Protein AF-A0A2W4LB48-F1 (afdb_monomer_lite)

Sequence (249 aa):
MLEALKTEEDDATKAIIARELPKLPATAESTAAFKAAYESLPLDAQIPPGVPALDSLTEAAGQFFDPSMIDWLLERAEKTKGDASDKKALQQAVLITVTKLAKPDQLATVKRAAQKYGSDLEKGLVASAESLLKACGDRAACYVEALQKPENQDRKNQFVGIKAGYMAAIFGNEQTRDEIVSRLDSIENAAVRFVAAQAIDRLSPKGAKTAVERLNAIIEKNAKSPDRDKALGDAPLKQVMYRLQARSG

Foldseek 3Di:
DLVCLVPDDQLQVNLVVLLCLLLAADDPSSLVSSLVSLVPHALCDAHPPGHGSNLSSLQSNLLNLDLVCLVVLLVCLVPHDDDPVSSLVSLQSSLLSNLLNDAQVCLVVSCVSCVVRNDPVSNVLSVLSNVLNVVQPLPLVSLLVQLLPVQCLPPVNVSNLSSSLSSNLNSHAPVSLVSLLVCLVSRLRLNSSLSSLSSNLNRQNQADPVSLVSLVVLQVVQVPDPPVSSNVSSPSSVVSSVSSVVSPD

Structure (mmCIF, N/CA/C/O backbone):
data_AF-A0A2W4LB48-F1
#
_entry.id   AF-A0A2W4LB48-F1
#
loop_
_atom_site.group_PDB
_atom_site.id
_atom_site.type_symbol
_atom_site.label_atom_id
_atom_site.label_alt_id
_atom_site.label_comp_id
_atom_site.label_asym_id
_atom_site.label_entity_id
_atom_site.label_seq_id
_atom_site.pdbx_PDB_ins_code
_atom_site.Cartn_x
_atom_site.Cartn_y
_atom_site.Cartn_z
_atom_site.occupancy
_atom_site.B_iso_or_equiv
_atom_site.auth_seq_id
_atom_site.auth_comp_id
_atom_site.auth_asym_id
_atom_site.auth_atom_id
_atom_site.pdbx_PDB_model_num
ATOM 1 N N . MET A 1 1 ? -12.757 7.065 -16.074 1.00 87.94 1 MET A N 1
ATOM 2 C CA . MET A 1 1 ? -11.322 6.743 -15.899 1.00 87.94 1 MET A CA 1
ATOM 3 C C . MET A 1 1 ? -10.885 5.618 -16.817 1.00 87.94 1 MET A C 1
ATOM 5 O O . MET A 1 1 ? -10.003 5.872 -17.614 1.00 87.94 1 MET A O 1
ATOM 9 N N . LEU A 1 2 ? -11.502 4.428 -16.762 1.00 91.94 2 LEU A N 1
ATOM 10 C CA . LEU A 1 2 ? -11.120 3.309 -17.640 1.00 91.94 2 LEU A CA 1
ATOM 11 C C . LEU A 1 2 ? -11.183 3.669 -19.131 1.00 91.94 2 LEU A C 1
ATOM 13 O O . LEU A 1 2 ? -10.208 3.456 -19.834 1.00 91.94 2 LEU A O 1
ATOM 17 N N . GLU A 1 3 ? -12.271 4.301 -19.582 1.00 91.56 3 GLU A N 1
ATOM 18 C CA . GLU A 1 3 ? -12.379 4.766 -20.976 1.00 91.56 3 GLU A CA 1
ATOM 19 C C . GLU A 1 3 ? -11.315 5.804 -21.347 1.00 91.56 3 GLU A C 1
ATOM 21 O O . GLU A 1 3 ? -10.682 5.675 -22.385 1.00 91.56 3 GLU A O 1
ATOM 26 N N . ALA A 1 4 ? -11.051 6.778 -20.470 1.00 92.88 4 ALA A N 1
ATOM 27 C CA . ALA A 1 4 ? -10.011 7.781 -20.707 1.00 92.88 4 ALA A CA 1
ATOM 28 C C . ALA A 1 4 ? -8.620 7.140 -20.835 1.00 92.88 4 ALA A C 1
ATOM 30 O O . ALA A 1 4 ? -7.846 7.517 -21.703 1.00 92.88 4 ALA A O 1
ATOM 31 N N . LEU A 1 5 ? -8.322 6.128 -20.013 1.00 94.06 5 LEU A N 1
ATOM 32 C CA . LEU A 1 5 ? -7.039 5.428 -20.055 1.00 94.06 5 LEU A CA 1
ATOM 33 C C . LEU A 1 5 ? -6.841 4.621 -21.347 1.00 94.06 5 LEU A C 1
ATOM 35 O O . LEU A 1 5 ? -5.708 4.462 -21.784 1.00 94.06 5 LEU A O 1
ATOM 39 N N . LYS A 1 6 ? -7.921 4.117 -21.963 1.00 90.75 6 LYS A N 1
ATOM 40 C CA . LYS A 1 6 ? -7.853 3.343 -23.218 1.00 90.75 6 LYS A CA 1
ATOM 41 C C . LYS A 1 6 ? -7.409 4.189 -24.412 1.00 90.75 6 LYS A C 1
ATOM 43 O O . LYS A 1 6 ? -6.875 3.633 -25.365 1.00 90.75 6 LYS A O 1
ATOM 48 N N . THR A 1 7 ? -7.665 5.494 -24.376 1.00 93.06 7 THR A N 1
ATOM 49 C CA . THR A 1 7 ? -7.403 6.414 -25.492 1.00 93.06 7 THR A CA 1
ATOM 50 C C . THR A 1 7 ? -6.284 7.410 -25.206 1.00 93.06 7 THR A C 1
ATOM 52 O O . THR A 1 7 ? -5.977 8.214 -26.075 1.00 93.06 7 THR A O 1
ATOM 55 N N . GLU A 1 8 ? -5.722 7.414 -23.995 1.00 97.06 8 GLU A N 1
ATOM 56 C CA . GLU A 1 8 ? -4.663 8.352 -23.627 1.00 97.06 8 GLU A CA 1
ATOM 57 C C . GLU A 1 8 ? -3.322 7.914 -24.219 1.00 97.06 8 GLU A C 1
ATOM 59 O O . GLU A 1 8 ? -2.852 6.800 -23.972 1.00 97.06 8 GLU A O 1
ATOM 64 N N . GLU A 1 9 ? -2.693 8.807 -24.975 1.00 94.62 9 GLU A N 1
ATOM 65 C CA . GLU A 1 9 ? -1.419 8.553 -25.643 1.00 94.62 9 GLU A CA 1
ATOM 66 C C . GLU A 1 9 ? -0.250 9.177 -24.876 1.00 94.62 9 GLU A C 1
ATOM 68 O O . GLU A 1 9 ? 0.820 8.569 -24.837 1.00 94.62 9 GLU A O 1
ATOM 73 N N . ASP A 1 10 ? -0.466 10.316 -24.205 1.00 96.75 10 ASP A N 1
ATOM 74 C CA . ASP A 1 10 ? 0.560 11.014 -23.431 1.00 96.75 10 ASP A CA 1
ATOM 75 C C . ASP A 1 10 ? 0.937 10.222 -22.173 1.00 96.75 10 ASP A C 1
ATOM 77 O O . ASP A 1 10 ? 0.103 9.936 -21.312 1.00 96.75 10 ASP A O 1
ATOM 81 N N . ASP A 1 11 ? 2.215 9.874 -22.044 1.00 97.44 11 ASP A N 1
ATOM 82 C CA . ASP A 1 11 ? 2.694 8.986 -20.984 1.00 97.44 11 ASP A CA 1
ATOM 83 C C . ASP A 1 11 ? 2.518 9.573 -19.581 1.00 97.44 11 ASP A C 1
ATOM 85 O O . ASP A 1 11 ? 2.138 8.853 -18.653 1.00 97.44 11 ASP A O 1
ATOM 89 N N . ALA A 1 12 ? 2.729 10.881 -19.417 1.00 96.94 12 ALA A N 1
ATOM 90 C CA . ALA A 1 12 ? 2.531 11.549 -18.136 1.00 96.94 12 ALA A CA 1
ATOM 91 C C . ALA A 1 12 ? 1.057 11.489 -17.709 1.00 96.94 12 ALA A C 1
ATOM 93 O O . ALA A 1 12 ? 0.741 11.097 -16.581 1.00 96.94 12 ALA A O 1
ATOM 94 N N . THR A 1 13 ? 0.146 11.827 -18.618 1.00 97.12 13 THR A N 1
ATOM 95 C CA . THR A 1 13 ? -1.300 11.821 -18.375 1.00 97.12 13 THR A CA 1
ATOM 96 C C . THR A 1 13 ? -1.817 10.402 -18.156 1.00 97.12 13 THR A C 1
ATOM 98 O O . THR A 1 13 ? -2.560 10.152 -17.202 1.00 97.12 13 THR A O 1
ATOM 101 N N . LYS A 1 14 ? -1.345 9.436 -18.948 1.00 97.94 14 LYS A N 1
ATOM 102 C CA . LYS A 1 14 ? -1.642 8.005 -18.802 1.00 97.94 14 LYS A CA 1
ATOM 103 C C . LYS A 1 14 ? -1.220 7.485 -17.432 1.00 97.94 14 LYS A C 1
ATOM 105 O O . LYS A 1 14 ? -2.018 6.845 -16.745 1.00 97.94 14 LYS A O 1
ATOM 110 N N . ALA A 1 15 ? -0.002 7.809 -16.997 1.00 98.00 15 ALA A N 1
ATOM 111 C CA . ALA A 1 15 ? 0.500 7.444 -15.678 1.00 98.00 15 ALA A CA 1
ATOM 112 C C . ALA A 1 15 ? -0.321 8.092 -14.553 1.00 98.00 15 ALA A C 1
ATOM 114 O O . ALA A 1 15 ? -0.655 7.422 -13.575 1.00 98.00 15 ALA A O 1
ATOM 115 N N . ILE A 1 16 ? -0.711 9.363 -14.697 1.00 97.50 16 ILE A N 1
ATOM 116 C CA . ILE A 1 16 ? -1.591 10.036 -13.734 1.00 97.50 16 ILE A CA 1
ATOM 117 C C . ILE A 1 16 ? -2.931 9.305 -13.642 1.00 97.50 16 ILE A C 1
ATOM 119 O O . ILE A 1 16 ? -3.328 8.939 -12.542 1.00 97.50 16 ILE A O 1
ATOM 123 N N . ILE A 1 17 ? -3.608 9.033 -14.762 1.00 97.62 17 ILE A N 1
ATOM 124 C CA . ILE A 1 17 ? -4.910 8.347 -14.757 1.00 97.62 17 ILE A CA 1
ATOM 125 C C . ILE A 1 17 ? -4.781 6.943 -14.146 1.00 97.62 17 ILE A C 1
ATOM 127 O O . ILE A 1 17 ? -5.590 6.563 -13.296 1.00 97.62 17 ILE A O 1
ATOM 131 N N . ALA A 1 18 ? -3.757 6.180 -14.540 1.00 98.00 18 ALA A N 1
ATOM 132 C CA . ALA A 1 18 ? -3.520 4.831 -14.035 1.00 98.00 18 ALA A CA 1
ATOM 133 C C . ALA A 1 18 ? -3.264 4.815 -12.519 1.00 98.00 18 ALA A C 1
ATOM 135 O O . ALA A 1 18 ? -3.823 3.973 -11.815 1.00 98.00 18 ALA A O 1
ATOM 136 N N . ARG A 1 19 ? -2.498 5.781 -11.991 1.00 97.50 19 ARG A N 1
ATOM 137 C CA . ARG A 1 19 ? -2.207 5.914 -10.552 1.00 97.50 19 ARG A CA 1
ATOM 138 C C . ARG A 1 19 ? -3.469 6.059 -9.701 1.00 97.50 19 ARG A C 1
ATOM 140 O O . ARG A 1 19 ? -3.476 5.660 -8.540 1.00 97.50 19 ARG A O 1
ATOM 147 N N . GLU A 1 20 ? -4.537 6.620 -10.261 1.00 96.62 20 GLU A N 1
ATOM 148 C CA . GLU A 1 20 ? -5.798 6.850 -9.553 1.00 96.62 20 GLU A CA 1
ATOM 149 C C . GLU A 1 20 ? -6.748 5.638 -9.590 1.00 96.62 20 GLU A C 1
ATOM 151 O O . GLU A 1 20 ? -7.691 5.581 -8.798 1.00 96.62 20 GLU A O 1
ATOM 156 N N . LEU A 1 21 ? -6.506 4.638 -10.452 1.00 96.88 21 LEU A N 1
ATOM 157 C CA . LEU A 1 21 ? -7.365 3.450 -10.579 1.00 96.88 21 LEU A CA 1
ATOM 158 C C . LEU A 1 21 ? -7.606 2.670 -9.273 1.00 96.88 21 LEU A C 1
ATOM 160 O O . LEU A 1 21 ? -8.755 2.274 -9.067 1.00 96.88 21 LEU A O 1
ATOM 164 N N . PRO A 1 22 ? -6.626 2.477 -8.364 1.00 96.31 22 PRO A N 1
ATOM 165 C CA . PRO A 1 22 ? -6.863 1.786 -7.092 1.00 96.31 22 PRO A CA 1
ATOM 166 C C . PRO A 1 22 ? -7.897 2.464 -6.177 1.00 96.31 22 PRO A C 1
ATOM 168 O O . PRO A 1 22 ? -8.344 1.864 -5.205 1.00 96.31 22 PRO A O 1
ATOM 171 N N . LYS A 1 23 ? -8.293 3.716 -6.461 1.00 94.81 23 LYS A N 1
ATOM 172 C CA . LYS A 1 23 ? -9.358 4.427 -5.728 1.00 94.81 23 LYS A CA 1
ATOM 173 C C . LYS A 1 23 ? -10.764 3.972 -6.137 1.00 94.81 23 LYS A C 1
ATOM 175 O O . LYS A 1 23 ? -11.749 4.331 -5.482 1.00 94.81 23 LYS A O 1
ATOM 180 N N . LEU A 1 24 ? -10.882 3.212 -7.225 1.00 93.38 24 LEU A N 1
ATOM 181 C CA . LEU A 1 24 ? -12.103 2.502 -7.595 1.00 93.38 24 LEU A CA 1
ATOM 182 C C . LEU A 1 24 ? -12.151 1.140 -6.893 1.00 93.38 24 LEU A C 1
ATOM 184 O O . LEU A 1 24 ? -11.102 0.582 -6.570 1.00 93.38 24 LEU A O 1
ATOM 188 N N . PRO A 1 25 ? -13.346 0.561 -6.678 1.00 92.06 25 PRO A N 1
ATOM 189 C CA . PRO A 1 25 ? -13.446 -0.836 -6.279 1.00 92.06 25 PRO A CA 1
ATOM 190 C C . PRO A 1 25 ? -12.638 -1.726 -7.230 1.00 92.06 25 PRO A C 1
ATOM 192 O O . PRO A 1 25 ? -12.805 -1.653 -8.448 1.00 92.06 25 PRO A O 1
ATOM 195 N N . ALA A 1 26 ? -11.763 -2.559 -6.667 1.00 92.19 26 ALA A N 1
ATOM 196 C CA . ALA A 1 26 ? -10.931 -3.458 -7.449 1.00 92.19 26 ALA A CA 1
ATOM 197 C C . ALA A 1 26 ? -11.807 -4.472 -8.202 1.00 92.19 26 ALA A C 1
ATOM 199 O O . ALA A 1 26 ? -12.532 -5.266 -7.602 1.00 92.19 26 ALA A O 1
ATOM 200 N N . THR A 1 27 ? -11.722 -4.439 -9.525 1.00 94.12 27 THR A N 1
ATOM 201 C CA . THR A 1 27 ? -12.340 -5.387 -10.456 1.00 94.12 27 THR A CA 1
ATOM 202 C C . THR A 1 27 ? -11.270 -5.959 -11.380 1.00 94.12 27 THR A C 1
ATOM 204 O O . THR A 1 27 ? -10.213 -5.350 -11.565 1.00 94.12 27 THR A O 1
ATOM 207 N N . ALA A 1 28 ? -11.554 -7.102 -12.013 1.00 94.88 28 ALA A N 1
ATOM 208 C CA . ALA A 1 28 ? -10.656 -7.677 -13.015 1.00 94.88 28 ALA A CA 1
ATOM 209 C C . ALA A 1 28 ? -10.330 -6.671 -14.136 1.00 94.88 28 ALA A C 1
ATOM 211 O O . ALA A 1 28 ? -9.175 -6.558 -14.540 1.00 94.88 28 ALA A O 1
ATOM 212 N N . GLU A 1 29 ? -11.321 -5.887 -14.573 1.00 94.75 29 GLU A N 1
ATOM 213 C CA . GLU A 1 29 ? -11.142 -4.852 -15.593 1.00 94.75 29 GLU A CA 1
ATOM 214 C C . GLU A 1 29 ? -10.223 -3.723 -15.113 1.00 94.75 29 GLU A C 1
ATOM 216 O O . GLU A 1 29 ? -9.260 -3.390 -15.802 1.00 94.75 29 GLU A O 1
ATOM 221 N N . SER A 1 30 ? -10.449 -3.165 -13.916 1.00 95.44 30 SER A N 1
ATOM 222 C CA . SER A 1 30 ? -9.592 -2.088 -13.398 1.00 95.44 30 SER A CA 1
ATOM 223 C C . SER A 1 30 ? -8.152 -2.541 -13.178 1.00 95.44 30 SER A C 1
ATOM 225 O O . SER A 1 30 ? -7.220 -1.782 -13.434 1.00 95.44 30 SER A O 1
ATOM 227 N N . THR A 1 31 ? -7.959 -3.783 -12.732 1.00 96.62 31 THR A N 1
ATOM 228 C CA . THR A 1 31 ? -6.625 -4.349 -12.530 1.00 96.62 31 THR A CA 1
ATOM 229 C C . THR A 1 31 ? -5.929 -4.608 -13.863 1.00 96.62 31 THR A C 1
ATOM 231 O O . THR A 1 31 ? -4.750 -4.292 -13.998 1.00 96.62 31 THR A O 1
ATOM 234 N N . ALA A 1 32 ? -6.638 -5.133 -14.866 1.00 96.62 32 ALA A N 1
ATOM 235 C CA . ALA A 1 32 ? -6.081 -5.333 -16.201 1.00 96.62 32 ALA A CA 1
ATOM 236 C C . ALA A 1 32 ? -5.706 -4.000 -16.867 1.00 96.62 32 ALA A C 1
ATOM 238 O O . ALA A 1 32 ? -4.597 -3.870 -17.379 1.00 96.62 32 ALA A O 1
ATOM 239 N N . ALA A 1 33 ? -6.582 -2.993 -16.791 1.00 97.38 33 ALA A N 1
ATOM 240 C CA . ALA A 1 33 ? -6.316 -1.658 -17.325 1.00 97.38 33 ALA A CA 1
ATOM 241 C C . ALA A 1 33 ? -5.100 -1.003 -16.651 1.00 97.38 33 ALA A C 1
ATOM 243 O O . ALA A 1 33 ? -4.259 -0.413 -17.325 1.00 97.38 33 ALA A O 1
ATOM 244 N N . PHE A 1 34 ? -4.967 -1.165 -15.332 1.00 98.31 34 PHE A N 1
ATOM 245 C CA . PHE A 1 34 ? -3.801 -0.695 -14.591 1.00 98.31 34 PHE A CA 1
ATOM 246 C C . PHE A 1 34 ? -2.503 -1.356 -15.069 1.00 98.31 34 PHE A C 1
ATOM 248 O O . PHE A 1 34 ? -1.532 -0.661 -15.364 1.00 98.31 34 PHE A O 1
ATOM 255 N N . LYS A 1 35 ? -2.488 -2.694 -15.170 1.00 98.12 35 LYS A N 1
ATOM 256 C CA . LYS A 1 35 ? -1.309 -3.442 -15.632 1.00 98.12 35 LYS A CA 1
ATOM 257 C C . LYS A 1 35 ? -0.926 -3.052 -17.059 1.00 98.12 35 LYS A C 1
ATOM 259 O O . LYS A 1 35 ? 0.246 -2.801 -17.309 1.00 98.12 35 LYS A O 1
ATOM 264 N N . ALA A 1 36 ? -1.904 -2.925 -17.956 1.00 97.38 36 ALA A N 1
ATOM 265 C CA . ALA A 1 36 ? -1.667 -2.518 -19.339 1.00 97.38 36 ALA A CA 1
ATOM 266 C C . ALA A 1 36 ? -1.028 -1.121 -19.428 1.00 97.38 36 ALA A C 1
ATOM 268 O O . ALA A 1 36 ? -0.037 -0.943 -20.133 1.00 97.38 36 ALA A O 1
ATOM 269 N N . ALA A 1 37 ? -1.536 -0.147 -18.665 1.00 97.88 37 ALA A N 1
ATOM 270 C CA . ALA A 1 37 ? -0.942 1.186 -18.616 1.00 97.88 37 ALA A CA 1
ATOM 271 C C . ALA A 1 37 ? 0.486 1.155 -18.056 1.00 97.88 37 ALA A C 1
ATOM 273 O O . ALA A 1 37 ? 1.389 1.705 -18.680 1.00 97.88 37 ALA A O 1
ATOM 274 N N . TYR A 1 38 ? 0.713 0.452 -16.940 1.00 98.00 38 TYR A N 1
ATOM 275 C CA . TYR A 1 38 ? 2.048 0.268 -16.361 1.00 98.00 38 TYR A CA 1
ATOM 276 C C . TYR A 1 38 ? 3.038 -0.305 -17.383 1.00 98.00 38 TYR A C 1
ATOM 278 O O . TYR A 1 38 ? 4.163 0.167 -17.503 1.00 98.00 38 TYR A O 1
ATOM 286 N N . GLU A 1 39 ? 2.635 -1.338 -18.122 1.00 96.94 39 GLU A N 1
ATOM 287 C CA . GLU A 1 39 ? 3.497 -2.032 -19.082 1.00 96.94 39 GLU A CA 1
ATOM 288 C C . GLU A 1 39 ? 3.806 -1.214 -20.335 1.00 96.94 39 GLU A C 1
ATOM 290 O O . GLU A 1 39 ? 4.832 -1.465 -20.969 1.00 96.94 39 GLU A O 1
ATOM 295 N N . SER A 1 40 ? 2.939 -0.259 -20.675 1.00 96.38 40 SER A N 1
ATOM 296 C CA . SER A 1 40 ? 3.104 0.616 -21.837 1.00 96.38 40 SER A CA 1
ATOM 297 C C . SER A 1 40 ? 4.103 1.753 -21.623 1.00 96.38 40 SER A C 1
ATOM 299 O O . SER A 1 40 ? 4.604 2.299 -22.601 1.00 96.38 40 SER A O 1
ATOM 301 N N . LEU A 1 41 ? 4.388 2.112 -20.367 1.00 96.69 41 LEU A N 1
ATOM 302 C CA . LEU A 1 41 ? 5.227 3.262 -20.047 1.00 96.69 41 LEU A CA 1
ATOM 303 C C . LEU A 1 41 ? 6.718 2.901 -20.117 1.00 96.69 41 LEU A C 1
ATOM 305 O O . LEU A 1 41 ? 7.124 1.859 -19.582 1.00 96.69 41 LEU A O 1
ATOM 309 N N . PRO A 1 42 ? 7.556 3.757 -20.724 1.00 95.44 42 PRO A N 1
ATOM 310 C CA . PRO A 1 42 ? 8.999 3.590 -20.670 1.00 95.44 42 PRO A CA 1
ATOM 311 C C . PRO A 1 42 ? 9.539 3.915 -19.266 1.00 95.44 42 PRO A C 1
ATOM 313 O O . PRO A 1 42 ? 8.882 4.565 -18.452 1.00 95.44 42 PRO A O 1
ATOM 316 N N . LEU A 1 43 ? 10.748 3.433 -18.961 1.00 95.69 43 LEU A N 1
ATOM 317 C CA . LEU A 1 43 ? 11.358 3.592 -17.634 1.00 95.69 43 LEU A CA 1
ATOM 318 C C . LEU A 1 43 ? 11.637 5.061 -17.278 1.00 95.69 43 LEU A C 1
ATOM 320 O O . LEU A 1 43 ? 11.537 5.432 -16.113 1.00 95.69 43 LEU A O 1
ATOM 324 N N . ASP A 1 44 ? 11.958 5.877 -18.278 1.00 95.00 44 ASP A N 1
ATOM 325 C CA . ASP A 1 44 ? 12.253 7.303 -18.155 1.00 95.00 44 ASP A CA 1
ATOM 326 C C . ASP A 1 44 ? 11.000 8.195 -18.216 1.00 95.00 44 ASP A C 1
ATOM 328 O O . ASP A 1 44 ? 11.121 9.416 -18.114 1.00 95.00 44 ASP A O 1
ATOM 332 N N . ALA A 1 45 ? 9.793 7.620 -18.330 1.00 96.44 45 ALA A N 1
ATOM 333 C CA . ALA A 1 45 ? 8.553 8.384 -18.240 1.00 96.44 45 ALA A CA 1
ATOM 334 C C . ALA A 1 45 ? 8.421 9.061 -16.871 1.00 96.44 45 ALA A C 1
ATOM 336 O O . ALA A 1 45 ? 8.695 8.471 -15.820 1.00 96.44 45 ALA A O 1
ATOM 337 N N . GLN A 1 46 ? 7.926 10.298 -16.878 1.00 97.00 46 GLN A N 1
ATOM 338 C CA . GLN A 1 46 ? 7.786 11.112 -15.676 1.00 97.00 46 GLN A CA 1
ATOM 339 C C . GLN A 1 46 ? 6.376 11.672 -15.535 1.00 97.00 46 GLN A C 1
ATOM 341 O O . GLN A 1 46 ? 5.743 12.097 -16.497 1.00 97.00 46 GLN A O 1
ATOM 346 N N . ILE A 1 47 ? 5.911 11.730 -14.292 1.00 95.62 47 ILE A N 1
ATOM 347 C CA . ILE A 1 47 ? 4.751 12.512 -13.884 1.00 95.62 47 ILE A CA 1
ATOM 348 C C . ILE A 1 47 ? 5.262 13.891 -13.433 1.00 95.62 47 ILE A C 1
ATOM 350 O O . ILE A 1 47 ? 6.133 13.952 -12.556 1.00 95.62 47 ILE A O 1
ATOM 354 N N . PRO A 1 48 ? 4.738 15.012 -13.965 1.00 93.62 48 PRO A N 1
ATOM 355 C CA . PRO A 1 48 ? 5.111 16.348 -13.509 1.00 93.62 48 PRO A CA 1
ATOM 356 C C . PRO A 1 48 ? 4.997 16.500 -11.978 1.00 93.62 48 PRO A C 1
ATOM 358 O O . PRO A 1 48 ? 4.014 16.037 -11.394 1.00 93.62 48 PRO A O 1
ATOM 361 N N . PRO A 1 49 ? 5.970 17.149 -11.306 1.00 92.75 49 PRO A N 1
ATOM 362 C CA . PRO A 1 49 ? 7.084 17.925 -11.867 1.00 92.75 49 PRO A CA 1
ATOM 363 C C . PRO A 1 49 ? 8.390 17.135 -12.128 1.00 92.75 49 PRO A C 1
ATOM 365 O O . PRO A 1 49 ? 9.443 17.756 -12.220 1.00 92.75 49 PRO A O 1
ATOM 368 N N . GLY A 1 50 ? 8.358 15.800 -12.229 1.00 92.81 50 GLY A N 1
ATOM 369 C CA . GLY A 1 50 ? 9.551 14.982 -12.523 1.00 92.81 50 GLY A CA 1
ATOM 370 C C . GLY A 1 50 ? 9.640 13.667 -11.744 1.00 92.81 50 GLY A C 1
ATOM 371 O O . GLY A 1 50 ? 10.722 13.112 -11.581 1.00 92.81 50 GLY A O 1
ATOM 372 N N . VAL A 1 51 ? 8.523 13.180 -11.201 1.00 94.38 51 VAL A N 1
ATOM 373 C CA . VAL A 1 51 ? 8.482 11.916 -10.456 1.00 94.38 51 VAL A CA 1
ATOM 374 C C . VAL A 1 51 ? 8.510 10.754 -11.453 1.00 94.38 51 VAL A C 1
ATOM 376 O O . VAL A 1 51 ? 7.682 10.762 -12.365 1.00 94.38 51 VAL A O 1
ATOM 379 N N . PRO A 1 52 ? 9.372 9.732 -11.291 1.00 96.56 52 PRO A N 1
ATOM 380 C CA . PRO A 1 52 ? 9.354 8.561 -12.163 1.00 96.56 52 PRO A CA 1
ATOM 381 C C . PRO A 1 52 ? 7.970 7.899 -12.181 1.00 96.56 52 PRO A C 1
ATOM 383 O O . PRO A 1 52 ? 7.383 7.580 -11.136 1.00 96.56 52 PRO A O 1
ATOM 386 N N . ALA A 1 53 ? 7.420 7.717 -13.380 1.00 97.62 53 ALA A N 1
ATOM 387 C CA . ALA A 1 53 ? 6.057 7.233 -13.561 1.00 97.62 53 ALA A CA 1
ATOM 388 C C . ALA A 1 53 ? 5.904 5.796 -13.047 1.00 97.62 53 ALA A C 1
ATOM 390 O O . ALA A 1 53 ? 4.967 5.505 -12.301 1.00 97.62 53 ALA A O 1
ATOM 391 N N . LEU A 1 54 ? 6.852 4.910 -13.374 1.00 97.81 54 LEU A N 1
ATOM 392 C CA . LEU A 1 54 ? 6.809 3.513 -12.934 1.00 97.81 54 LEU A CA 1
ATOM 393 C C . LEU A 1 54 ? 6.963 3.360 -11.417 1.00 97.81 54 LEU A C 1
ATOM 395 O O . LEU A 1 54 ? 6.332 2.470 -10.850 1.00 97.81 54 LEU A O 1
ATOM 399 N N . ASP A 1 55 ? 7.705 4.234 -10.737 1.00 96.56 55 ASP A N 1
ATOM 400 C CA . ASP A 1 55 ? 7.790 4.219 -9.270 1.00 96.56 55 ASP A CA 1
ATOM 401 C C . ASP A 1 55 ? 6.446 4.608 -8.645 1.00 96.56 55 ASP A C 1
ATOM 403 O O . ASP A 1 55 ? 5.931 3.906 -7.769 1.00 96.56 55 ASP A O 1
ATOM 407 N N . SER A 1 56 ? 5.824 5.672 -9.166 1.00 97.56 56 SER A N 1
ATOM 408 C CA . SER A 1 56 ? 4.499 6.126 -8.725 1.00 97.56 56 SER A CA 1
ATOM 409 C C . SER A 1 56 ? 3.429 5.055 -8.934 1.00 97.56 56 SER A C 1
ATOM 411 O O . SER A 1 56 ? 2.593 4.814 -8.060 1.00 97.56 56 SER A O 1
ATOM 413 N N . LEU A 1 57 ? 3.448 4.387 -10.089 1.00 98.50 57 LEU A N 1
ATOM 414 C CA . LEU A 1 57 ? 2.528 3.289 -10.354 1.00 98.50 57 LEU A CA 1
ATOM 415 C C . LEU A 1 57 ? 2.866 2.054 -9.519 1.00 98.50 57 LEU A C 1
ATOM 417 O O . LEU A 1 57 ? 1.965 1.362 -9.063 1.00 98.50 57 LEU A O 1
ATOM 421 N N . THR A 1 58 ? 4.136 1.782 -9.240 1.00 98.56 58 THR A N 1
ATOM 422 C CA . THR A 1 58 ? 4.514 0.674 -8.357 1.00 98.56 58 THR A CA 1
ATOM 423 C C . THR A 1 58 ? 3.920 0.871 -6.965 1.00 98.56 58 THR A C 1
ATOM 425 O O . THR A 1 58 ? 3.331 -0.057 -6.416 1.00 98.56 58 THR A O 1
ATOM 428 N N . GLU A 1 59 ? 3.962 2.087 -6.419 1.00 97.62 59 GLU A N 1
ATOM 429 C CA . GLU A 1 59 ? 3.267 2.392 -5.169 1.00 97.62 59 GLU A CA 1
ATOM 430 C C . GLU A 1 59 ? 1.744 2.212 -5.291 1.00 97.62 59 GLU A C 1
ATOM 432 O O . GLU A 1 59 ? 1.125 1.587 -4.423 1.00 97.62 59 GLU A O 1
ATOM 437 N N . ALA A 1 60 ? 1.145 2.716 -6.375 1.00 98.19 60 ALA A N 1
ATOM 438 C CA . ALA A 1 60 ? -0.290 2.607 -6.629 1.00 98.19 60 ALA A CA 1
ATOM 439 C C . ALA A 1 60 ? -0.764 1.149 -6.754 1.00 98.19 60 ALA A C 1
ATOM 441 O O . ALA A 1 60 ? -1.837 0.814 -6.258 1.00 98.19 60 ALA A O 1
ATOM 442 N N . ALA A 1 61 ? 0.048 0.252 -7.323 1.00 98.56 61 ALA A N 1
ATOM 443 C CA . ALA A 1 61 ? -0.256 -1.176 -7.400 1.00 98.56 61 ALA A CA 1
ATOM 444 C C . ALA A 1 61 ? -0.521 -1.773 -6.004 1.00 98.56 61 ALA A C 1
ATOM 446 O O . ALA A 1 61 ? -1.459 -2.545 -5.810 1.00 98.56 61 ALA A O 1
ATOM 447 N N . GLY A 1 62 ? 0.239 -1.338 -4.992 1.00 98.25 62 GLY A N 1
ATOM 448 C CA . GLY A 1 62 ? 0.022 -1.734 -3.600 1.00 98.25 62 GLY A CA 1
ATOM 449 C C . GLY A 1 62 ? -1.372 -1.385 -3.064 1.00 98.25 62 GLY A C 1
ATOM 450 O O . GLY A 1 62 ? -1.910 -2.112 -2.231 1.00 98.25 62 GLY A O 1
ATOM 451 N N . GLN A 1 63 ? -1.991 -0.319 -3.572 1.00 97.88 63 GLN A N 1
ATOM 452 C CA . GLN A 1 63 ? -3.278 0.190 -3.091 1.00 97.88 63 GLN A CA 1
ATOM 453 C C . GLN A 1 63 ? -4.480 -0.636 -3.570 1.00 97.88 63 GLN A C 1
ATOM 455 O O . GLN A 1 63 ? -5.582 -0.454 -3.060 1.00 97.88 63 GLN A O 1
ATOM 460 N N . PHE A 1 64 ? -4.289 -1.588 -4.490 1.00 97.88 64 PHE A N 1
ATOM 461 C CA . PHE A 1 64 ? -5.314 -2.598 -4.772 1.00 97.88 64 PHE A CA 1
ATOM 462 C C . PHE A 1 64 ? -5.470 -3.610 -3.628 1.00 97.88 64 PHE A C 1
ATOM 464 O O . PHE A 1 64 ? -6.498 -4.293 -3.551 1.00 97.88 64 PHE A O 1
ATOM 471 N N . PHE A 1 65 ? -4.471 -3.706 -2.737 1.00 98.31 65 PHE A N 1
ATOM 472 C CA . PHE A 1 65 ? -4.407 -4.710 -1.673 1.00 98.31 65 PHE A CA 1
ATOM 473 C C . PHE A 1 65 ? -4.629 -6.127 -2.222 1.00 98.31 65 PHE A C 1
ATOM 475 O O . PHE A 1 65 ? -5.367 -6.924 -1.647 1.00 98.31 65 PHE A O 1
ATOM 482 N N . ASP A 1 66 ? -4.029 -6.421 -3.377 1.00 97.81 66 ASP A N 1
ATOM 483 C CA . ASP A 1 66 ? -4.152 -7.707 -4.057 1.00 97.81 66 ASP A CA 1
ATOM 484 C C . ASP A 1 66 ? -2.790 -8.422 -4.086 1.00 97.81 66 ASP A C 1
ATOM 486 O O . ASP A 1 66 ? -1.898 -8.036 -4.852 1.00 97.81 66 ASP A O 1
ATOM 490 N N . PRO A 1 67 ? -2.603 -9.483 -3.278 1.00 98.44 67 PRO A N 1
ATOM 491 C CA . PRO A 1 67 ? -1.368 -10.258 -3.275 1.00 98.44 67 PRO A CA 1
ATOM 492 C C . PRO A 1 67 ? -1.051 -10.952 -4.609 1.00 98.44 67 PRO A C 1
ATOM 494 O O . PRO A 1 67 ? 0.089 -11.380 -4.796 1.00 98.44 67 PRO A O 1
ATOM 497 N N . SER A 1 68 ? -2.007 -11.058 -5.542 1.00 97.44 68 SER A N 1
ATOM 498 C CA . SER A 1 68 ? -1.767 -11.584 -6.895 1.00 97.44 68 SER A CA 1
ATOM 499 C C . SER A 1 68 ? -0.874 -10.667 -7.744 1.00 97.44 68 SER A C 1
ATOM 501 O O . SER A 1 68 ? -0.310 -11.092 -8.752 1.00 97.44 68 SER A O 1
ATOM 503 N N . MET A 1 69 ? -0.690 -9.407 -7.329 1.00 98.19 69 MET A N 1
ATOM 504 C CA . MET A 1 69 ? 0.200 -8.468 -8.013 1.00 98.19 69 MET A CA 1
ATOM 505 C C . MET A 1 69 ? 1.682 -8.764 -7.797 1.00 98.19 69 MET A C 1
ATOM 507 O O . MET A 1 69 ? 2.502 -8.233 -8.538 1.00 98.19 69 MET A O 1
ATOM 511 N N . ILE A 1 70 ? 2.039 -9.585 -6.805 1.00 98.62 70 ILE A N 1
ATOM 512 C CA . ILE A 1 70 ? 3.436 -9.798 -6.410 1.00 98.62 70 ILE A CA 1
ATOM 513 C C . ILE A 1 70 ? 4.254 -10.400 -7.548 1.00 98.62 70 ILE A C 1
ATOM 515 O O . ILE A 1 70 ? 5.256 -9.808 -7.938 1.00 98.62 70 ILE A O 1
ATOM 519 N N . ASP A 1 71 ? 3.820 -11.529 -8.106 1.00 98.19 71 ASP A N 1
ATOM 520 C CA . ASP A 1 71 ? 4.587 -12.213 -9.152 1.00 98.19 71 ASP A CA 1
ATOM 521 C C . ASP A 1 71 ? 4.706 -11.344 -10.407 1.00 98.19 71 ASP A C 1
ATOM 523 O O . ASP A 1 71 ? 5.789 -11.217 -10.973 1.00 98.19 71 ASP A O 1
ATOM 527 N N . TRP A 1 72 ? 3.620 -10.655 -10.771 1.00 98.56 72 TRP A N 1
ATOM 528 C CA . TRP A 1 72 ? 3.615 -9.705 -11.880 1.00 98.56 72 TRP A CA 1
ATOM 529 C C . TRP A 1 72 ? 4.599 -8.546 -11.652 1.00 98.56 72 TRP A C 1
ATOM 531 O O . TRP A 1 72 ? 5.434 -8.283 -12.511 1.00 98.56 72 TRP A O 1
ATOM 541 N N . LEU A 1 73 ? 4.568 -7.883 -10.490 1.00 98.69 73 LEU A N 1
ATOM 542 C CA . LEU A 1 73 ? 5.486 -6.780 -10.173 1.00 98.69 73 LEU A CA 1
ATOM 543 C C . LEU A 1 73 ? 6.952 -7.234 -10.172 1.00 98.69 73 LEU A C 1
ATOM 545 O O . LEU A 1 73 ? 7.818 -6.529 -10.689 1.00 98.69 73 LEU A O 1
ATOM 549 N N . LEU A 1 74 ? 7.238 -8.412 -9.612 1.00 98.56 74 LEU A N 1
ATOM 550 C CA . LEU A 1 74 ? 8.583 -8.989 -9.604 1.00 98.56 74 LEU A CA 1
ATOM 551 C C . LEU A 1 74 ? 9.067 -9.310 -11.024 1.00 98.56 74 LEU A C 1
ATOM 553 O O . LEU A 1 74 ? 10.207 -8.998 -11.368 1.00 98.56 74 LEU A O 1
ATOM 557 N N . GLU A 1 75 ? 8.197 -9.869 -11.867 1.00 98.00 75 GLU A N 1
ATOM 558 C CA . GLU A 1 75 ? 8.489 -10.109 -13.279 1.00 98.00 75 GLU A CA 1
ATOM 559 C C . GLU A 1 75 ? 8.786 -8.799 -14.019 1.00 98.00 75 GLU A C 1
ATOM 561 O O . GLU A 1 75 ? 9.763 -8.725 -14.771 1.00 98.00 75 GLU A O 1
ATOM 566 N N . ARG A 1 76 ? 7.991 -7.746 -13.776 1.00 96.88 76 ARG A N 1
ATOM 567 C CA . ARG A 1 76 ? 8.246 -6.410 -14.331 1.00 96.88 76 ARG A CA 1
ATOM 568 C C . ARG A 1 76 ? 9.623 -5.904 -13.914 1.00 96.88 76 ARG A C 1
ATOM 570 O O . ARG A 1 76 ? 10.429 -5.592 -14.782 1.00 96.88 76 ARG A O 1
ATOM 577 N N . ALA A 1 77 ? 9.938 -5.915 -12.621 1.00 96.31 77 ALA A N 1
ATOM 578 C CA . ALA A 1 77 ? 11.230 -5.463 -12.095 1.00 96.31 77 ALA A CA 1
ATOM 579 C C . ALA A 1 77 ? 12.439 -6.217 -12.686 1.00 96.31 77 ALA A C 1
ATOM 581 O O . ALA A 1 77 ? 13.523 -5.651 -12.864 1.00 96.31 77 ALA A O 1
ATOM 582 N N . GLU A 1 78 ? 12.278 -7.504 -12.994 1.00 95.62 78 GLU A N 1
ATOM 583 C CA . GLU A 1 78 ? 13.320 -8.311 -13.625 1.00 95.62 78 GLU A CA 1
ATOM 584 C C . GLU A 1 78 ? 13.503 -7.959 -15.107 1.00 95.62 78 GLU A C 1
ATOM 586 O O . GLU A 1 78 ? 14.635 -7.730 -15.561 1.00 95.62 78 GLU A O 1
ATOM 591 N N . LYS A 1 79 ? 12.389 -7.879 -15.844 1.00 94.50 79 LYS A N 1
ATOM 592 C CA . LYS A 1 79 ? 12.365 -7.687 -17.300 1.00 94.50 79 LYS A CA 1
ATOM 593 C C . LYS A 1 79 ? 12.552 -6.239 -17.743 1.00 94.50 79 LYS A C 1
ATOM 595 O O . LYS A 1 79 ? 12.890 -6.032 -18.910 1.00 94.50 79 LYS A O 1
ATOM 600 N N . THR A 1 80 ? 12.369 -5.257 -16.859 1.00 93.19 80 THR A N 1
ATOM 601 C CA . THR A 1 80 ? 12.588 -3.845 -17.191 1.00 93.19 80 THR A CA 1
ATOM 602 C C . THR A 1 80 ? 14.003 -3.637 -17.733 1.00 93.19 80 THR A C 1
ATOM 604 O O . THR A 1 80 ? 14.999 -4.101 -17.160 1.00 93.19 80 THR A O 1
ATOM 607 N N . LYS A 1 81 ? 14.073 -2.950 -18.873 1.00 90.69 81 LYS A N 1
ATOM 608 C CA . LYS A 1 81 ? 15.300 -2.507 -19.537 1.00 90.69 81 LYS A CA 1
ATOM 609 C C . LYS A 1 81 ? 15.426 -0.995 -19.366 1.00 90.69 81 LYS A C 1
ATOM 611 O O . LYS A 1 81 ? 14.415 -0.319 -19.215 1.00 90.69 81 LYS A O 1
ATOM 616 N N . GLY A 1 82 ? 16.648 -0.491 -19.428 1.00 91.12 82 GLY A N 1
ATOM 617 C CA . GLY A 1 82 ? 16.949 0.928 -19.284 1.00 91.12 82 GLY A CA 1
ATOM 618 C C . GLY A 1 82 ? 18.261 1.119 -18.542 1.00 91.12 82 GLY A C 1
ATOM 619 O O . GLY A 1 82 ? 19.029 0.160 -18.397 1.00 91.12 82 GLY A O 1
ATOM 620 N N . ASP A 1 83 ? 18.504 2.343 -18.086 1.00 93.56 83 ASP A N 1
ATOM 621 C CA . ASP A 1 83 ? 19.682 2.661 -17.2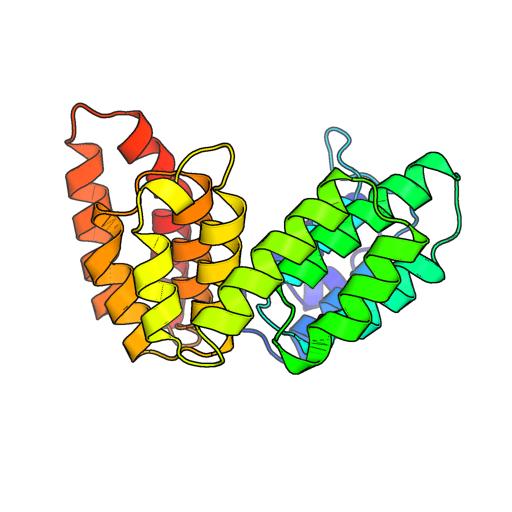91 1.00 93.56 83 ASP A CA 1
ATOM 622 C C . ASP A 1 83 ? 19.761 1.793 -16.022 1.00 93.56 83 ASP A C 1
ATOM 624 O O . ASP A 1 83 ? 18.750 1.408 -15.425 1.00 93.56 83 ASP A O 1
ATOM 628 N N . ALA A 1 84 ? 20.983 1.441 -15.617 1.00 92.88 84 ALA A N 1
ATOM 629 C CA . ALA A 1 84 ? 21.207 0.543 -14.490 1.00 92.88 84 ALA A CA 1
ATOM 630 C C . ALA A 1 84 ? 20.758 1.154 -13.152 1.00 92.88 84 ALA A C 1
ATOM 632 O O . ALA A 1 84 ? 20.285 0.421 -12.279 1.00 92.88 84 ALA A O 1
ATOM 633 N N . SER A 1 85 ? 20.908 2.470 -12.984 1.00 92.56 85 SER A N 1
ATOM 634 C CA . SER A 1 85 ? 20.502 3.176 -11.771 1.00 92.56 85 SER A CA 1
ATOM 635 C C . SER A 1 85 ? 18.980 3.298 -11.682 1.00 92.56 85 SER A C 1
ATOM 637 O O . SER A 1 85 ? 18.416 2.913 -10.656 1.00 92.56 85 SER A O 1
ATOM 639 N N . ASP A 1 86 ? 18.313 3.662 -12.780 1.00 94.12 86 ASP A N 1
ATOM 640 C CA . ASP A 1 86 ? 16.847 3.732 -12.856 1.00 94.12 86 ASP A CA 1
ATOM 641 C C . ASP A 1 86 ? 16.210 2.353 -12.657 1.00 94.12 86 ASP A C 1
ATOM 643 O O . ASP A 1 86 ? 15.262 2.181 -11.888 1.00 94.12 86 ASP A O 1
ATOM 647 N N . LYS A 1 87 ? 16.784 1.318 -13.285 1.00 95.75 87 LYS A N 1
ATOM 648 C CA . LYS A 1 87 ? 16.332 -0.065 -13.098 1.00 95.75 87 LYS A CA 1
ATOM 649 C C . LYS A 1 87 ? 16.431 -0.487 -11.634 1.00 95.75 87 LYS A C 1
ATOM 651 O O . LYS A 1 87 ? 15.526 -1.150 -11.125 1.00 95.75 87 LYS A O 1
ATOM 656 N N . LYS A 1 88 ? 17.530 -0.135 -10.964 1.00 95.62 88 LYS A N 1
ATOM 657 C CA . LYS A 1 88 ? 17.736 -0.461 -9.552 1.00 95.62 88 LYS A CA 1
ATOM 658 C C . LYS A 1 88 ? 16.743 0.281 -8.656 1.00 95.62 88 LYS A C 1
ATOM 660 O O . LYS A 1 88 ? 16.196 -0.342 -7.748 1.00 95.62 88 LYS A O 1
ATOM 665 N N . ALA A 1 89 ? 16.468 1.556 -8.930 1.00 95.12 89 ALA A N 1
ATOM 666 C CA . ALA A 1 89 ? 15.465 2.330 -8.200 1.00 95.12 89 ALA A CA 1
ATOM 667 C C . ALA A 1 89 ? 14.074 1.679 -8.300 1.00 95.12 89 ALA A C 1
ATOM 669 O O . ALA A 1 89 ? 13.465 1.366 -7.272 1.00 95.12 89 ALA A O 1
ATOM 670 N N . LEU A 1 90 ? 13.641 1.328 -9.517 1.00 97.25 90 LEU A N 1
ATOM 671 C CA . LEU A 1 90 ? 12.369 0.636 -9.735 1.00 97.25 90 LEU A CA 1
ATOM 672 C C . LEU A 1 90 ? 12.311 -0.710 -9.000 1.00 97.25 90 LEU A C 1
ATOM 674 O O . LEU A 1 90 ? 11.314 -1.056 -8.367 1.00 97.25 90 LEU A O 1
ATOM 678 N N . GLN A 1 91 ? 13.393 -1.485 -9.060 1.00 98.12 91 GLN A N 1
ATOM 679 C CA . GLN A 1 91 ? 13.517 -2.755 -8.352 1.00 98.12 91 GLN A CA 1
ATOM 680 C C . GLN A 1 91 ? 13.318 -2.593 -6.836 1.00 98.12 91 GLN A C 1
ATOM 682 O O . GLN A 1 91 ? 12.590 -3.377 -6.220 1.00 98.12 91 GLN A O 1
ATOM 687 N N . GLN A 1 92 ? 13.902 -1.561 -6.228 1.00 97.50 92 GLN A N 1
ATOM 688 C CA . GLN A 1 92 ? 13.716 -1.268 -4.805 1.00 97.50 92 GLN A CA 1
ATOM 689 C C . GLN A 1 92 ? 12.279 -0.827 -4.492 1.00 97.50 92 GLN A C 1
ATOM 691 O O . GLN A 1 92 ? 11.680 -1.340 -3.541 1.00 97.50 92 GLN A O 1
ATOM 696 N N . ALA A 1 93 ? 11.677 0.029 -5.326 1.00 97.94 93 ALA A N 1
ATOM 697 C CA . ALA A 1 93 ? 10.272 0.420 -5.195 1.00 97.94 93 ALA A CA 1
ATOM 698 C C . ALA A 1 93 ? 9.329 -0.799 -5.266 1.00 97.94 93 ALA A C 1
ATOM 700 O O . ALA A 1 93 ? 8.391 -0.931 -4.464 1.00 97.94 93 ALA A O 1
ATOM 701 N N . VAL A 1 94 ? 9.618 -1.740 -6.171 1.00 98.62 94 VAL A N 1
ATOM 702 C CA . VAL A 1 94 ? 8.890 -3.007 -6.288 1.00 98.62 94 VAL A CA 1
ATOM 703 C C . VAL A 1 94 ? 9.059 -3.846 -5.027 1.00 98.62 94 VAL A C 1
ATOM 705 O O . VAL A 1 94 ? 8.048 -4.310 -4.504 1.00 98.62 94 VAL A O 1
ATOM 708 N N . LEU A 1 95 ? 10.272 -4.000 -4.477 1.00 98.56 95 LEU A N 1
ATOM 709 C CA . LEU A 1 95 ? 10.485 -4.756 -3.230 1.00 98.56 95 LEU A CA 1
ATOM 710 C C . LEU A 1 95 ? 9.674 -4.207 -2.071 1.00 98.56 95 LEU A C 1
ATOM 712 O O . LEU A 1 95 ? 9.015 -4.975 -1.369 1.00 98.56 95 LEU A O 1
ATOM 716 N N . ILE A 1 96 ? 9.696 -2.890 -1.877 1.00 98.50 96 ILE A N 1
ATOM 717 C CA . ILE A 1 96 ? 8.925 -2.242 -0.817 1.00 98.50 96 ILE A CA 1
ATOM 718 C C . ILE A 1 96 ? 7.435 -2.553 -1.009 1.00 98.50 96 ILE A C 1
ATOM 720 O O . ILE A 1 96 ? 6.746 -2.932 -0.060 1.00 98.50 96 ILE A O 1
ATOM 724 N N . THR A 1 97 ? 6.936 -2.463 -2.242 1.00 98.81 97 THR A N 1
ATOM 725 C CA . THR A 1 97 ? 5.527 -2.722 -2.567 1.00 98.81 97 THR A CA 1
ATOM 726 C C . THR A 1 97 ? 5.123 -4.174 -2.352 1.00 98.81 97 THR A C 1
ATOM 728 O O . THR A 1 97 ? 4.161 -4.436 -1.625 1.00 98.81 97 THR A O 1
ATOM 731 N N . VAL A 1 98 ? 5.867 -5.134 -2.899 1.00 98.81 98 VAL A N 1
ATOM 732 C CA . VAL A 1 98 ? 5.533 -6.552 -2.721 1.00 98.81 98 VAL A CA 1
ATOM 733 C C . VAL A 1 98 ? 5.705 -6.996 -1.272 1.00 98.81 98 VAL A C 1
ATOM 735 O O . VAL A 1 98 ? 4.942 -7.835 -0.808 1.00 98.81 98 VAL A O 1
ATOM 738 N N . THR A 1 99 ? 6.618 -6.387 -0.506 1.00 98.88 99 THR A N 1
ATOM 739 C CA . THR A 1 99 ? 6.752 -6.656 0.935 1.00 98.88 99 THR A CA 1
ATOM 740 C C . THR A 1 99 ? 5.499 -6.221 1.695 1.00 98.88 99 THR A C 1
ATOM 742 O O . THR A 1 99 ? 5.005 -6.970 2.543 1.00 98.88 99 THR A O 1
ATOM 745 N N . LYS A 1 100 ? 4.914 -5.060 1.358 1.00 98.81 100 LYS A N 1
ATOM 746 C CA . LYS A 1 100 ? 3.626 -4.613 1.921 1.00 98.81 100 LYS A CA 1
ATOM 747 C C . LYS A 1 100 ? 2.488 -5.585 1.578 1.00 98.81 100 LYS A C 1
ATOM 749 O O . LYS A 1 100 ? 1.693 -5.908 2.458 1.00 98.81 100 LYS A O 1
ATOM 754 N N . LEU A 1 101 ? 2.462 -6.140 0.365 1.00 98.81 101 LEU A N 1
ATOM 755 C CA . LEU A 1 101 ? 1.422 -7.076 -0.100 1.00 98.81 101 LEU A CA 1
ATOM 756 C C . LEU A 1 101 ? 1.598 -8.531 0.374 1.00 98.81 101 LEU A C 1
ATOM 758 O O . LEU A 1 101 ? 0.613 -9.252 0.485 1.00 98.81 101 LEU A O 1
ATOM 762 N N . ALA A 1 102 ? 2.825 -8.970 0.662 1.00 98.81 102 ALA A N 1
ATOM 763 C CA . ALA A 1 102 ? 3.142 -10.385 0.874 1.00 98.81 102 ALA A CA 1
ATOM 764 C C . ALA A 1 102 ? 2.369 -11.036 2.023 1.00 98.81 102 ALA A C 1
ATOM 766 O O . ALA A 1 102 ? 2.434 -10.587 3.166 1.00 98.81 102 ALA A O 1
ATOM 767 N N . LYS A 1 103 ? 1.710 -12.153 1.746 1.00 98.69 103 LYS A N 1
ATOM 768 C CA . LYS A 1 103 ? 1.194 -13.059 2.775 1.00 98.69 103 LYS A CA 1
ATOM 769 C C . LYS A 1 103 ? 2.300 -14.002 3.289 1.00 98.69 103 LYS A C 1
ATOM 771 O O . LYS A 1 103 ? 3.374 -14.062 2.677 1.00 98.69 103 LYS A O 1
ATOM 776 N N . PRO A 1 104 ? 2.068 -14.768 4.376 1.00 98.25 104 PRO A N 1
ATOM 777 C CA . PRO A 1 104 ? 3.064 -15.702 4.907 1.00 98.25 104 PRO A CA 1
ATOM 778 C C . PRO A 1 104 ? 3.606 -16.701 3.868 1.00 98.25 104 PRO A C 1
ATOM 780 O O . PRO A 1 104 ? 4.812 -16.928 3.805 1.00 98.25 104 PRO A O 1
ATOM 783 N N . ASP A 1 105 ? 2.739 -17.239 3.008 1.00 98.00 105 ASP A N 1
ATOM 784 C CA . ASP A 1 105 ? 3.067 -18.189 1.934 1.00 98.00 105 ASP A CA 1
ATOM 785 C C . ASP A 1 105 ? 3.904 -17.575 0.796 1.00 98.00 105 ASP A C 1
ATOM 787 O O . ASP A 1 105 ? 4.583 -18.293 0.064 1.00 98.00 105 ASP A O 1
ATOM 791 N N . GLN A 1 106 ? 3.924 -16.246 0.671 1.00 98.50 106 GLN A N 1
ATOM 792 C CA . GLN A 1 106 ? 4.634 -15.523 -0.391 1.00 98.50 106 GLN A CA 1
ATOM 793 C C . GLN A 1 106 ? 5.983 -14.939 0.065 1.00 98.50 106 GLN A C 1
ATOM 795 O O . GLN A 1 106 ? 6.770 -14.461 -0.758 1.00 98.50 106 GLN A O 1
ATOM 800 N N . LEU A 1 107 ? 6.300 -15.006 1.364 1.00 97.50 107 LEU A N 1
ATOM 801 C CA . LEU A 1 107 ? 7.533 -14.439 1.923 1.00 97.50 107 LEU A CA 1
ATOM 802 C C . LEU A 1 107 ? 8.802 -15.033 1.314 1.00 97.50 107 LEU A C 1
ATOM 804 O O . LEU A 1 107 ? 9.778 -14.312 1.120 1.00 97.50 107 LEU A O 1
ATOM 808 N N . ALA A 1 108 ? 8.810 -16.327 0.989 1.00 98.19 108 ALA A N 1
ATOM 809 C CA . ALA A 1 108 ? 9.976 -16.961 0.380 1.00 98.19 108 ALA A CA 1
ATOM 810 C C . ALA A 1 108 ? 10.330 -16.319 -0.973 1.00 98.19 108 ALA A C 1
ATOM 812 O O . ALA A 1 108 ? 11.503 -16.077 -1.258 1.00 98.19 108 ALA A O 1
ATOM 813 N N . THR A 1 109 ? 9.321 -15.999 -1.786 1.00 98.31 109 THR A N 1
ATOM 814 C CA . THR A 1 109 ? 9.498 -15.323 -3.077 1.00 98.31 109 THR A CA 1
ATOM 815 C C . THR A 1 109 ? 10.029 -13.904 -2.890 1.00 98.31 109 THR A C 1
ATOM 817 O O . THR A 1 109 ? 11.037 -13.545 -3.500 1.00 98.31 109 THR A O 1
ATOM 820 N N . VAL A 1 110 ? 9.436 -13.131 -1.978 1.00 98.44 110 VAL A N 1
ATOM 821 C CA . VAL A 1 110 ? 9.882 -11.758 -1.691 1.00 98.44 110 VAL A CA 1
ATOM 822 C C . VAL A 1 110 ? 11.298 -11.719 -1.106 1.00 98.4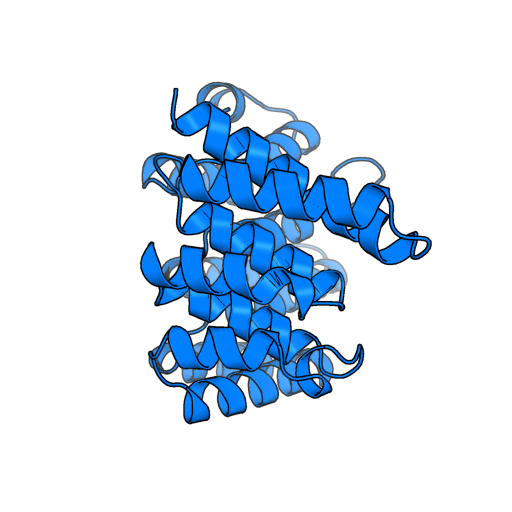4 110 VAL A C 1
ATOM 824 O O . VAL A 1 110 ? 12.101 -10.873 -1.491 1.00 98.44 110 VAL A O 1
ATOM 827 N N . LYS A 1 111 ? 11.663 -12.671 -0.241 1.00 98.44 111 LYS A N 1
ATOM 828 C CA . LYS A 1 111 ? 13.027 -12.795 0.295 1.00 98.44 111 LYS A CA 1
ATOM 829 C C . LYS A 1 111 ? 14.064 -13.047 -0.791 1.00 98.44 111 LYS A C 1
ATOM 831 O O . LYS A 1 111 ? 15.110 -12.404 -0.781 1.00 98.44 111 LYS A O 1
ATOM 836 N N . ARG A 1 112 ? 13.787 -13.957 -1.733 1.00 98.31 112 ARG A N 1
ATOM 837 C CA . ARG A 1 112 ? 14.698 -14.217 -2.862 1.00 98.31 112 ARG A CA 1
ATOM 838 C C . ARG A 1 112 ? 14.899 -12.964 -3.710 1.00 98.31 112 ARG A C 1
ATOM 840 O O . ARG A 1 112 ? 16.026 -12.650 -4.081 1.00 98.31 112 ARG A O 1
ATOM 847 N N . ALA A 1 113 ? 13.826 -12.220 -3.965 1.00 98.12 113 ALA A N 1
ATOM 848 C CA . ALA A 1 113 ? 13.898 -10.946 -4.667 1.00 98.12 113 ALA A CA 1
ATOM 849 C C . ALA A 1 113 ? 14.762 -9.918 -3.905 1.00 98.12 113 ALA A C 1
ATOM 851 O O . ALA A 1 113 ? 15.685 -9.334 -4.475 1.00 98.12 113 ALA A O 1
ATOM 852 N N . ALA A 1 114 ? 14.547 -9.770 -2.594 1.00 98.25 114 ALA A N 1
ATOM 853 C CA . ALA A 1 114 ? 15.336 -8.873 -1.747 1.00 98.25 114 ALA A CA 1
ATOM 854 C C . ALA A 1 114 ? 16.820 -9.270 -1.665 1.00 98.25 114 ALA A C 1
ATOM 856 O O . ALA A 1 114 ? 17.687 -8.404 -1.590 1.00 98.25 114 ALA A O 1
ATOM 857 N N . GLN A 1 115 ? 17.141 -10.565 -1.719 1.00 97.94 115 GLN A N 1
ATOM 858 C CA . GLN A 1 115 ? 18.526 -11.036 -1.808 1.00 97.94 115 GLN A CA 1
ATOM 859 C C . GLN A 1 115 ? 19.177 -10.682 -3.149 1.00 97.94 115 GLN A C 1
ATOM 861 O O . GLN A 1 115 ? 20.356 -10.342 -3.173 1.00 97.94 115 GLN A O 1
ATOM 866 N N . LYS A 1 116 ? 18.420 -10.762 -4.249 1.00 96.44 116 LYS A N 1
ATOM 867 C CA . LYS A 1 116 ? 18.931 -10.545 -5.608 1.00 96.44 116 LYS A CA 1
ATOM 868 C C . LYS A 1 116 ? 19.227 -9.074 -5.901 1.00 96.44 116 LYS A C 1
ATOM 870 O O . LYS A 1 116 ? 20.236 -8.790 -6.536 1.00 96.44 116 LYS A O 1
ATOM 875 N N . TYR A 1 117 ? 18.360 -8.154 -5.479 1.00 93.31 117 TYR A N 1
ATOM 876 C CA . TYR A 1 117 ? 18.487 -6.736 -5.848 1.00 93.31 117 TYR A CA 1
ATOM 877 C C . TYR A 1 117 ? 18.163 -5.735 -4.728 1.00 93.31 117 TYR A C 1
ATOM 879 O O . TYR A 1 117 ? 18.260 -4.529 -4.943 1.00 93.31 117 TYR A O 1
ATOM 887 N N . GLY A 1 118 ? 17.820 -6.201 -3.524 1.00 95.50 118 GLY A N 1
ATOM 888 C CA . GLY A 1 118 ? 17.573 -5.332 -2.373 1.00 95.50 118 GLY A CA 1
ATOM 889 C C . GLY A 1 118 ? 18.855 -4.869 -1.680 1.00 95.50 118 GLY A C 1
ATOM 890 O O . GLY A 1 118 ? 19.850 -5.596 -1.594 1.00 95.50 118 GLY A O 1
ATOM 891 N N . SER A 1 119 ? 18.808 -3.658 -1.132 1.00 97.19 119 SER A N 1
ATOM 892 C CA . SER A 1 119 ? 19.792 -3.155 -0.174 1.00 97.19 119 SER A CA 1
ATOM 893 C C . SER A 1 119 ? 19.493 -3.663 1.243 1.00 97.19 119 SER A C 1
ATOM 895 O O . SER A 1 119 ? 18.534 -4.408 1.473 1.00 97.19 119 SER A O 1
ATOM 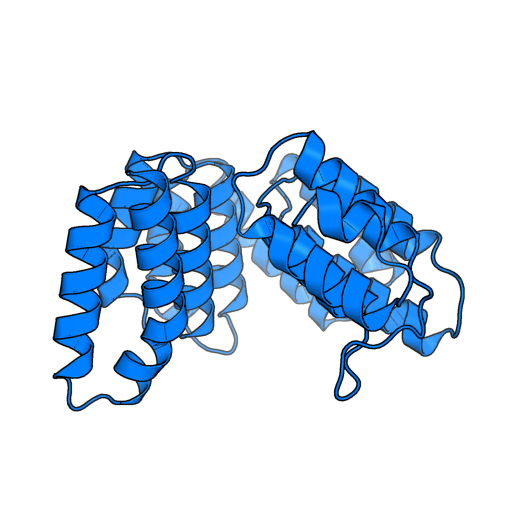897 N N . ASP A 1 120 ? 20.305 -3.251 2.214 1.00 97.75 120 ASP A N 1
ATOM 898 C CA . ASP A 1 120 ? 20.071 -3.572 3.625 1.00 97.75 120 ASP A CA 1
ATOM 899 C C . ASP A 1 120 ? 18.749 -2.995 4.140 1.00 97.75 120 ASP A C 1
ATOM 901 O O . ASP A 1 120 ? 18.103 -3.617 4.985 1.00 97.75 120 ASP A O 1
ATOM 905 N N . LEU A 1 121 ? 18.296 -1.869 3.570 1.00 96.88 121 LEU A N 1
ATOM 906 C CA . LEU A 1 121 ? 16.988 -1.300 3.871 1.00 96.88 121 LEU A CA 1
ATOM 907 C C . LEU A 1 121 ? 15.878 -2.293 3.511 1.00 96.88 121 LEU A C 1
ATOM 909 O O . LEU A 1 121 ? 15.137 -2.725 4.392 1.00 96.88 121 LEU A O 1
ATOM 913 N N . GLU A 1 122 ? 15.790 -2.713 2.245 1.00 98.12 122 GLU A N 1
ATOM 914 C CA . GLU A 1 122 ? 14.731 -3.622 1.787 1.00 98.12 122 GLU A CA 1
ATOM 915 C C . GLU A 1 122 ? 14.775 -4.969 2.525 1.00 98.12 122 GLU A C 1
ATOM 917 O O . GLU A 1 122 ? 13.731 -5.501 2.904 1.00 98.12 122 GLU A O 1
ATOM 922 N N . LYS A 1 123 ? 15.970 -5.508 2.794 1.00 98.56 123 LYS A N 1
ATOM 923 C CA . LYS A 1 123 ? 16.129 -6.747 3.577 1.00 98.56 123 LYS A CA 1
ATOM 924 C C . LYS A 1 123 ? 15.617 -6.584 5.010 1.00 98.56 123 LYS A C 1
ATOM 926 O O . LYS A 1 123 ? 14.934 -7.478 5.513 1.00 98.56 123 LYS A O 1
ATOM 931 N N . GLY A 1 124 ? 15.896 -5.443 5.644 1.00 98.38 124 GLY A N 1
ATOM 932 C CA . GLY A 1 124 ? 15.367 -5.095 6.962 1.00 98.38 124 GLY A CA 1
ATOM 933 C C . GLY A 1 124 ? 13.839 -5.003 6.971 1.00 98.38 124 GLY A C 1
ATOM 934 O O . GLY A 1 124 ? 13.195 -5.559 7.860 1.00 98.38 124 GLY A O 1
ATOM 935 N N . LEU A 1 125 ? 13.239 -4.388 5.946 1.00 98.50 125 LEU A N 1
ATOM 936 C CA . LEU A 1 125 ? 11.779 -4.320 5.806 1.00 98.50 125 LEU A CA 1
ATOM 937 C C . LEU A 1 125 ? 11.150 -5.714 5.661 1.00 98.50 125 LEU A C 1
ATOM 939 O O . LEU A 1 125 ? 10.133 -5.999 6.297 1.00 98.50 125 LEU A O 1
ATOM 943 N N . VAL A 1 126 ? 11.767 -6.604 4.878 1.00 98.69 126 VAL A N 1
ATOM 944 C CA . VAL A 1 126 ? 11.308 -7.994 4.724 1.00 98.69 126 VAL A CA 1
ATOM 945 C C . VAL A 1 126 ? 11.382 -8.762 6.046 1.00 98.69 126 VAL A C 1
ATOM 947 O O . VAL A 1 126 ? 10.434 -9.472 6.381 1.00 98.69 126 VAL A O 1
ATOM 950 N N . ALA A 1 127 ? 12.455 -8.600 6.824 1.00 98.56 127 ALA A N 1
ATOM 951 C CA . ALA A 1 127 ? 12.592 -9.241 8.134 1.00 98.56 127 ALA A CA 1
ATOM 952 C C . ALA A 1 127 ? 11.533 -8.749 9.142 1.00 98.56 127 ALA A C 1
ATOM 954 O O . ALA A 1 127 ? 10.926 -9.547 9.868 1.00 98.56 127 ALA A O 1
ATOM 955 N N . SER A 1 128 ? 11.255 -7.444 9.147 1.00 98.44 128 SER A N 1
ATOM 956 C CA . SER A 1 128 ? 10.186 -6.848 9.956 1.00 98.44 128 SER A CA 1
ATOM 957 C C . SER A 1 128 ? 8.803 -7.363 9.545 1.00 98.44 128 SER A C 1
ATOM 959 O O . SER A 1 128 ? 8.002 -7.743 10.402 1.00 98.44 128 SER A O 1
ATOM 961 N N . ALA A 1 129 ? 8.529 -7.443 8.237 1.00 98.69 129 ALA A N 1
ATOM 962 C CA . ALA A 1 129 ? 7.281 -8.003 7.723 1.00 98.69 129 ALA A CA 1
ATOM 963 C C . ALA A 1 129 ? 7.119 -9.480 8.101 1.00 98.69 129 ALA A C 1
ATOM 965 O O . ALA A 1 129 ? 6.045 -9.874 8.544 1.00 98.69 129 ALA A O 1
ATOM 966 N N . GLU A 1 130 ? 8.169 -10.291 7.972 1.00 98.69 130 GLU A N 1
ATOM 967 C CA . GLU A 1 130 ? 8.140 -11.700 8.370 1.00 98.69 130 GLU A CA 1
ATOM 968 C C . GLU A 1 130 ? 7.811 -11.870 9.853 1.00 98.69 130 GLU A C 1
ATOM 970 O O . GLU A 1 130 ? 6.972 -12.700 10.201 1.00 98.69 130 GLU A O 1
ATOM 975 N N . SER A 1 131 ? 8.438 -11.075 10.720 1.00 98.56 131 SER A N 1
ATOM 976 C CA . SER A 1 131 ? 8.200 -11.139 12.164 1.00 98.56 131 SER A CA 1
ATOM 977 C C . SER A 1 131 ? 6.732 -10.860 12.498 1.00 98.56 131 SER A C 1
ATOM 979 O O . SER A 1 131 ? 6.110 -11.615 13.248 1.00 98.56 131 SER A O 1
ATOM 981 N N . LEU A 1 132 ? 6.150 -9.825 11.882 1.00 98.75 132 LEU A N 1
ATOM 982 C CA . LEU A 1 132 ? 4.735 -9.494 12.043 1.00 98.75 132 LEU A CA 1
ATOM 983 C C . LEU A 1 132 ? 3.817 -10.597 11.485 1.00 98.75 132 LEU A C 1
ATOM 985 O O . LEU A 1 132 ? 2.869 -11.007 12.154 1.00 98.75 132 LEU A O 1
ATOM 989 N N . LEU A 1 133 ? 4.107 -11.105 10.285 1.00 98.62 133 LEU A N 1
ATOM 990 C CA . LEU A 1 133 ? 3.322 -12.157 9.631 1.00 98.62 133 LEU A CA 1
ATOM 991 C C . LEU A 1 133 ? 3.357 -13.473 10.417 1.00 98.62 133 LEU A C 1
ATOM 993 O O . LEU A 1 133 ? 2.333 -14.141 10.532 1.00 98.62 133 LEU A O 1
ATOM 997 N N . LYS A 1 134 ? 4.501 -13.831 11.011 1.00 98.56 134 LYS A N 1
ATOM 998 C CA . LYS A 1 134 ? 4.625 -14.999 11.895 1.00 98.56 134 LYS A CA 1
ATOM 999 C C . LYS A 1 134 ? 3.787 -14.838 13.163 1.00 98.56 134 LYS A C 1
ATOM 1001 O O . LYS A 1 134 ? 3.198 -15.809 13.628 1.00 98.56 134 LYS A O 1
ATOM 1006 N N . ALA A 1 135 ? 3.736 -13.628 13.720 1.00 98.44 135 ALA A N 1
ATOM 1007 C CA . ALA A 1 135 ? 2.957 -13.347 14.920 1.00 98.44 135 ALA A CA 1
ATOM 1008 C C . ALA A 1 135 ? 1.445 -13.359 14.643 1.00 98.44 135 ALA A C 1
ATOM 1010 O O . ALA A 1 135 ? 0.682 -13.936 15.417 1.00 98.44 135 ALA A O 1
ATOM 1011 N N . CYS A 1 136 ? 0.996 -12.743 13.548 1.00 98.50 136 CYS A N 1
ATOM 1012 C CA . CYS A 1 136 ? -0.431 -12.559 13.281 1.00 98.50 136 CYS A CA 1
ATOM 1013 C C . CYS A 1 136 ? -1.064 -13.642 12.395 1.00 98.50 136 CYS A C 1
ATOM 1015 O O . CYS A 1 136 ? -2.242 -13.949 12.593 1.00 98.50 136 CYS A O 1
ATOM 1017 N N . GLY A 1 137 ? -0.321 -14.262 11.475 1.00 98.31 137 GLY A N 1
ATOM 1018 C CA . GLY A 1 137 ? -0.870 -15.215 10.507 1.00 98.31 137 GLY A CA 1
ATOM 1019 C C . GLY A 1 137 ? -1.855 -14.539 9.550 1.00 98.31 137 GLY A C 1
ATOM 1020 O O . GLY A 1 137 ? -1.538 -13.529 8.932 1.00 98.31 137 GLY A O 1
ATOM 1021 N N . ASP A 1 138 ? -3.066 -15.066 9.444 1.00 98.38 138 ASP A N 1
ATOM 1022 C CA . ASP A 1 138 ? -4.174 -14.522 8.645 1.00 98.38 138 ASP A CA 1
ATOM 1023 C C . ASP A 1 138 ? -5.216 -13.758 9.490 1.00 98.38 138 ASP A C 1
ATOM 1025 O O . ASP A 1 138 ? -6.262 -13.340 8.997 1.00 98.38 138 ASP A O 1
ATOM 1029 N N . ARG A 1 139 ? -4.943 -13.533 10.781 1.00 98.56 139 ARG A N 1
ATOM 1030 C CA . ARG A 1 139 ? -5.910 -12.947 11.718 1.00 98.56 139 ARG A CA 1
ATOM 1031 C C . ARG A 1 139 ? -5.988 -11.430 11.564 1.00 98.56 139 ARG A C 1
ATOM 1033 O O . ARG A 1 139 ? -5.205 -10.706 12.176 1.00 98.56 139 ARG A O 1
ATOM 1040 N N . ALA A 1 140 ? -6.972 -10.942 10.808 1.00 98.50 140 ALA A N 1
ATOM 1041 C CA . ALA A 1 140 ? -7.199 -9.511 10.566 1.00 98.50 140 ALA A CA 1
ATOM 1042 C C . ALA A 1 140 ? -7.192 -8.652 11.850 1.00 98.50 140 ALA A C 1
ATOM 1044 O O . ALA A 1 140 ? -6.522 -7.621 11.890 1.00 98.50 140 ALA A O 1
ATOM 1045 N N . ALA A 1 141 ? -7.845 -9.108 12.926 1.00 98.50 141 ALA A N 1
ATOM 1046 C CA . ALA A 1 141 ? -7.890 -8.394 14.209 1.00 98.50 141 ALA A CA 1
ATOM 1047 C C . ALA A 1 141 ? -6.493 -8.165 14.830 1.00 98.50 141 ALA A C 1
ATOM 1049 O O . ALA A 1 141 ? -6.216 -7.084 15.342 1.00 98.50 141 ALA A O 1
ATOM 1050 N N . CYS A 1 142 ? -5.567 -9.127 14.701 1.00 98.81 142 CYS A N 1
ATOM 1051 C CA . CYS A 1 142 ? -4.183 -8.978 15.180 1.00 98.81 142 CYS A CA 1
ATOM 1052 C C . CYS A 1 142 ? -3.466 -7.815 14.480 1.00 98.81 142 CYS A C 1
ATOM 1054 O O . CYS A 1 142 ? -2.697 -7.072 15.091 1.00 98.81 142 CYS A O 1
ATOM 1056 N N . TYR A 1 143 ? -3.745 -7.623 13.190 1.00 98.81 143 TYR A N 1
ATOM 1057 C CA . TYR A 1 143 ? -3.188 -6.514 12.426 1.00 98.81 143 TYR A CA 1
ATOM 1058 C C . TYR A 1 143 ? -3.824 -5.173 12.794 1.00 98.81 143 TYR A C 1
ATOM 1060 O O . TYR A 1 143 ? -3.118 -4.167 12.862 1.00 98.81 143 TYR A O 1
ATOM 1068 N N . VAL A 1 144 ? -5.123 -5.148 13.103 1.00 98.69 144 VAL A N 1
ATOM 1069 C CA . VAL A 1 144 ? -5.772 -3.941 13.629 1.00 98.69 144 VAL A CA 1
ATOM 1070 C C . VAL A 1 144 ? -5.168 -3.539 14.975 1.00 98.69 144 VAL A C 1
ATOM 1072 O O . VAL A 1 144 ? -4.870 -2.365 15.183 1.00 98.69 144 VAL A O 1
ATOM 1075 N N . GLU A 1 145 ? -4.899 -4.489 15.871 1.00 98.56 145 GLU A N 1
ATOM 1076 C CA . GLU A 1 145 ? -4.164 -4.236 17.119 1.00 98.56 145 GLU A CA 1
ATOM 1077 C C . GLU A 1 145 ? -2.758 -3.689 16.862 1.00 98.56 145 GLU A C 1
ATOM 1079 O O . GLU A 1 145 ? -2.344 -2.709 17.482 1.00 98.56 145 GLU A O 1
ATOM 1084 N N . ALA A 1 146 ? -2.035 -4.272 15.905 1.00 98.56 146 ALA A N 1
ATOM 1085 C CA . ALA A 1 146 ? -0.686 -3.841 15.563 1.00 98.56 146 ALA A CA 1
ATOM 1086 C C . ALA A 1 146 ? -0.617 -2.395 15.036 1.00 98.56 146 ALA A C 1
ATOM 1088 O O . ALA A 1 146 ? 0.400 -1.743 15.267 1.00 98.56 146 ALA A O 1
ATOM 1089 N N . LEU A 1 147 ? -1.670 -1.873 14.392 1.00 97.19 147 LEU A N 1
ATOM 1090 C CA . LEU A 1 147 ? -1.736 -0.476 13.927 1.00 97.19 147 LEU A CA 1
ATOM 1091 C C . LEU A 1 147 ? -1.647 0.558 15.059 1.00 97.19 147 LEU A C 1
ATOM 1093 O O . LEU A 1 147 ? -1.213 1.681 14.826 1.00 97.19 147 LEU A O 1
ATOM 1097 N N . GLN A 1 148 ? -2.077 0.192 16.266 1.00 96.75 148 GLN A N 1
ATOM 1098 C CA . GLN A 1 148 ? -2.229 1.122 17.392 1.00 96.75 148 GLN A CA 1
ATOM 1099 C C . GLN A 1 148 ? -1.025 1.105 18.326 1.00 96.75 148 GLN A C 1
ATOM 1101 O O . GLN A 1 148 ? -0.853 2.001 19.148 1.00 96.75 148 GLN A O 1
ATOM 1106 N N . LYS A 1 149 ? -0.185 0.078 18.211 1.00 97.75 149 LYS A N 1
ATOM 1107 C CA . LYS A 1 149 ? 0.998 -0.097 19.045 1.00 97.75 149 LYS A CA 1
ATOM 1108 C C . LYS A 1 149 ? 1.957 1.084 18.859 1.00 97.75 149 LYS A C 1
ATOM 1110 O O . LYS A 1 149 ? 2.386 1.301 17.723 1.00 97.75 149 LYS A O 1
ATOM 1115 N N . PRO A 1 150 ? 2.313 1.837 19.917 1.00 97.19 150 PRO A N 1
ATOM 1116 C CA . PRO A 1 150 ? 3.206 2.990 19.798 1.00 97.19 150 PRO A CA 1
ATOM 1117 C C . PRO A 1 150 ? 4.526 2.653 19.097 1.00 97.19 150 PRO A C 1
ATOM 1119 O O . PRO A 1 150 ? 4.997 3.406 18.247 1.00 97.19 150 PRO A O 1
ATOM 1122 N N . GLU A 1 151 ? 5.086 1.471 19.364 1.00 97.12 151 GLU A N 1
ATOM 1123 C CA . GLU A 1 151 ? 6.318 0.998 18.737 1.00 97.12 151 GLU A CA 1
ATOM 1124 C C . GLU A 1 151 ? 6.200 0.798 17.221 1.00 97.12 151 GLU A C 1
ATOM 1126 O O . GLU A 1 151 ? 7.209 0.899 16.533 1.00 97.12 151 GLU A O 1
ATOM 1131 N N . ASN A 1 152 ? 4.994 0.563 16.694 1.00 97.81 152 ASN A N 1
ATOM 1132 C CA . ASN A 1 152 ? 4.718 0.433 15.259 1.00 97.81 152 ASN A CA 1
ATOM 1133 C C . ASN A 1 152 ? 4.328 1.765 14.609 1.00 97.81 152 ASN A C 1
ATOM 1135 O O . ASN A 1 152 ? 4.132 1.818 13.395 1.00 97.81 152 ASN A O 1
ATOM 1139 N N . GLN A 1 153 ? 4.185 2.819 15.409 1.00 95.44 153 GLN A N 1
ATOM 1140 C CA . GLN A 1 153 ? 3.891 4.179 14.970 1.00 95.44 153 GLN A CA 1
ATOM 1141 C C . GLN A 1 153 ? 5.131 5.083 15.035 1.00 95.44 153 GLN A C 1
ATOM 1143 O O . GLN A 1 153 ? 5.163 6.129 14.385 1.00 95.44 153 GLN A O 1
ATOM 1148 N N . ASP A 1 154 ? 6.183 4.680 15.752 1.00 95.44 154 ASP A N 1
ATOM 1149 C CA . ASP A 1 154 ? 7.477 5.362 15.710 1.00 95.44 154 ASP A CA 1
ATOM 1150 C C . ASP A 1 154 ? 8.048 5.390 14.282 1.00 95.44 154 ASP A C 1
ATOM 1152 O O . ASP A 1 154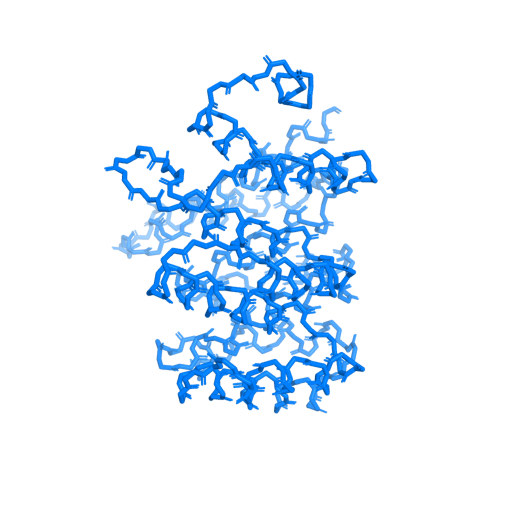 ? 7.997 4.397 13.555 1.00 95.44 154 ASP A O 1
ATOM 1156 N N . ARG A 1 155 ? 8.647 6.516 13.872 1.00 93.38 155 ARG A N 1
ATOM 1157 C CA . ARG A 1 155 ? 9.160 6.703 12.502 1.00 93.38 155 ARG A CA 1
ATOM 1158 C C . ARG A 1 155 ? 10.167 5.634 12.072 1.00 93.38 155 ARG A C 1
ATOM 1160 O O . ARG A 1 155 ? 10.212 5.312 10.887 1.00 93.38 155 ARG A O 1
ATOM 1167 N N . LYS A 1 156 ? 10.962 5.081 12.994 1.00 94.81 156 LYS A N 1
ATOM 1168 C CA . LYS A 1 156 ? 11.956 4.040 12.683 1.00 94.81 156 LYS A CA 1
ATOM 1169 C C . LYS A 1 156 ? 11.304 2.695 12.369 1.00 94.81 156 LYS A C 1
ATOM 1171 O O . LYS A 1 156 ? 11.836 1.934 11.570 1.00 94.81 156 LYS A O 1
ATOM 1176 N N . ASN A 1 157 ? 10.142 2.432 12.960 1.00 95.69 157 ASN A N 1
ATOM 1177 C CA . ASN A 1 157 ? 9.445 1.149 12.892 1.00 95.69 157 ASN A CA 1
ATOM 1178 C C . ASN A 1 157 ? 8.100 1.226 12.153 1.00 95.69 157 ASN A C 1
ATOM 1180 O O . ASN A 1 157 ? 7.429 0.206 11.999 1.00 95.69 157 ASN A O 1
ATOM 1184 N N . GLN A 1 158 ? 7.712 2.404 11.653 1.00 96.88 158 GLN A N 1
ATOM 1185 C CA . GLN A 1 158 ? 6.398 2.662 11.051 1.00 96.88 158 GLN A CA 1
ATOM 1186 C C . GLN A 1 158 ? 6.043 1.726 9.891 1.00 96.88 158 GLN A C 1
ATOM 1188 O O . GLN A 1 158 ? 4.867 1.520 9.597 1.00 96.88 158 GLN A O 1
ATOM 1193 N N . PHE A 1 159 ? 7.039 1.108 9.246 1.00 98.44 159 PHE A N 1
ATOM 1194 C CA . PHE A 1 159 ? 6.797 0.082 8.237 1.00 98.44 159 PHE A CA 1
ATOM 1195 C C . PHE A 1 159 ? 6.012 -1.120 8.784 1.00 98.44 159 PHE A C 1
ATOM 1197 O O . PHE A 1 159 ? 5.197 -1.684 8.059 1.00 98.44 159 PHE A O 1
ATOM 1204 N N . VAL A 1 160 ? 6.198 -1.495 10.055 1.00 98.69 160 VAL A N 1
ATOM 1205 C CA . VAL A 1 160 ? 5.417 -2.564 10.698 1.00 98.69 160 VAL A CA 1
ATOM 1206 C C . VAL A 1 160 ? 3.942 -2.162 10.787 1.00 98.69 160 VAL A C 1
ATOM 1208 O O . VAL A 1 160 ? 3.077 -2.957 10.423 1.00 98.69 160 VAL A O 1
ATOM 1211 N N . GLY A 1 161 ? 3.647 -0.916 11.176 1.00 98.62 161 GLY A N 1
ATOM 1212 C CA . GLY A 1 161 ? 2.286 -0.369 11.166 1.00 98.62 161 GLY A CA 1
ATOM 1213 C C . GLY A 1 161 ? 1.687 -0.314 9.756 1.00 98.62 161 GLY A C 1
ATOM 1214 O O . GLY A 1 16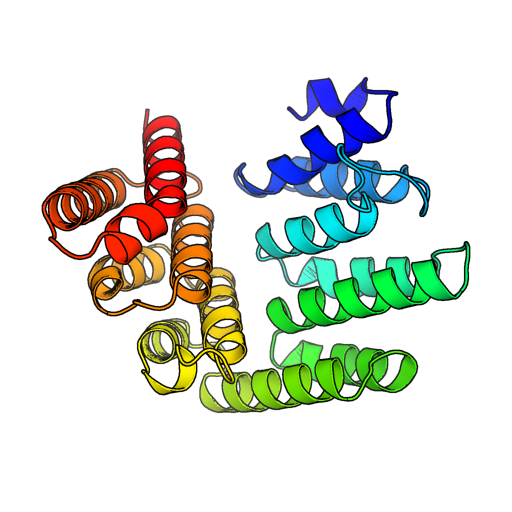1 ? 0.574 -0.783 9.533 1.00 98.62 161 GLY A O 1
ATOM 1215 N N . ILE A 1 162 ? 2.451 0.160 8.767 1.00 98.69 162 ILE A N 1
ATOM 1216 C CA . ILE A 1 162 ? 2.046 0.159 7.350 1.00 98.69 162 ILE A CA 1
ATOM 1217 C C . ILE A 1 162 ? 1.713 -1.265 6.886 1.00 98.69 162 ILE A C 1
ATOM 1219 O O . ILE A 1 162 ? 0.643 -1.505 6.329 1.00 98.69 162 ILE A O 1
ATOM 1223 N N . LYS A 1 163 ? 2.593 -2.235 7.153 1.00 98.75 163 LYS A N 1
ATOM 1224 C CA . LYS A 1 163 ? 2.375 -3.640 6.804 1.00 98.75 163 LYS A CA 1
ATOM 1225 C C . LYS A 1 163 ? 1.126 -4.203 7.481 1.00 98.75 163 LYS A C 1
ATOM 1227 O O . LYS A 1 163 ? 0.363 -4.917 6.832 1.00 98.75 163 LYS A O 1
ATOM 1232 N N . ALA A 1 164 ? 0.901 -3.871 8.751 1.00 98.88 164 ALA A N 1
ATOM 1233 C CA . ALA A 1 164 ? -0.297 -4.276 9.471 1.00 98.88 164 ALA A CA 1
ATOM 1234 C C . ALA A 1 164 ? -1.566 -3.746 8.791 1.00 98.88 164 ALA A C 1
ATOM 1236 O O . ALA A 1 164 ? -2.485 -4.518 8.541 1.00 98.88 164 ALA A O 1
ATOM 1237 N N . GLY A 1 165 ? -1.589 -2.477 8.378 1.00 98.81 165 GLY A N 1
ATOM 1238 C CA . GLY A 1 165 ? -2.722 -1.913 7.641 1.00 98.81 165 GLY A CA 1
ATOM 1239 C C . GLY A 1 165 ? -3.009 -2.637 6.321 1.00 98.81 165 GLY A C 1
ATOM 1240 O O . GLY A 1 165 ? -4.166 -2.923 6.016 1.00 98.81 165 GLY A O 1
ATOM 1241 N N . TYR A 1 166 ? -1.966 -3.030 5.583 1.00 98.88 166 TYR A N 1
ATOM 1242 C CA . TYR A 1 166 ? -2.119 -3.846 4.371 1.00 98.88 166 TYR A CA 1
ATOM 1243 C C . TYR A 1 166 ? -2.714 -5.225 4.665 1.00 98.88 166 TYR A C 1
ATOM 1245 O O . TYR A 1 166 ? -3.606 -5.670 3.949 1.00 98.88 166 TYR A O 1
ATOM 1253 N N . MET A 1 167 ? -2.255 -5.906 5.716 1.00 98.88 167 MET A N 1
ATOM 1254 C CA . MET A 1 167 ? -2.782 -7.225 6.082 1.00 98.88 167 MET A CA 1
ATOM 1255 C C . MET A 1 167 ? -4.199 -7.156 6.651 1.00 98.88 167 MET A C 1
ATOM 1257 O O . MET A 1 167 ? -5.005 -8.035 6.357 1.00 98.88 167 MET A O 1
ATOM 1261 N N . ALA A 1 168 ? -4.536 -6.095 7.387 1.00 98.81 168 ALA A N 1
ATOM 1262 C CA . ALA A 1 168 ? -5.905 -5.837 7.815 1.00 98.81 168 ALA A CA 1
ATOM 1263 C C . ALA A 1 168 ? -6.841 -5.647 6.609 1.00 98.81 168 ALA A C 1
ATOM 1265 O O . ALA A 1 168 ? -7.954 -6.155 6.625 1.00 98.81 168 ALA A O 1
ATOM 1266 N N . ALA A 1 169 ? -6.391 -4.989 5.536 1.00 98.69 169 ALA A N 1
ATOM 1267 C CA . ALA A 1 169 ? -7.170 -4.865 4.303 1.00 98.69 169 ALA A CA 1
ATOM 1268 C C . ALA A 1 169 ? -7.245 -6.174 3.491 1.00 98.69 169 ALA A C 1
ATOM 1270 O O . ALA A 1 169 ? -8.286 -6.468 2.910 1.00 98.69 169 ALA A O 1
ATOM 1271 N N . ILE A 1 170 ? -6.155 -6.951 3.441 1.00 98.69 170 ILE A N 1
ATOM 1272 C CA . ILE A 1 170 ? -6.056 -8.195 2.655 1.00 98.69 170 ILE A CA 1
ATOM 1273 C C . ILE A 1 170 ? -6.857 -9.342 3.282 1.00 98.69 170 ILE A C 1
ATOM 1275 O O . ILE A 1 170 ? -7.539 -10.070 2.565 1.00 98.69 170 ILE A O 1
ATOM 1279 N N . PHE A 1 171 ? -6.775 -9.517 4.603 1.00 98.69 171 PHE A N 1
ATOM 1280 C CA . PHE A 1 171 ? -7.470 -10.594 5.320 1.00 98.69 171 PHE A CA 1
ATOM 1281 C C . PHE A 1 171 ? -8.801 -10.160 5.937 1.00 98.69 171 PHE A C 1
ATOM 1283 O O . PHE A 1 171 ? -9.574 -10.999 6.397 1.00 98.69 171 PHE A O 1
ATOM 1290 N N . GLY A 1 172 ? -9.044 -8.855 6.014 1.00 98.44 172 GLY A N 1
ATOM 1291 C CA . GLY A 1 172 ? -10.209 -8.305 6.684 1.00 98.44 172 GLY A CA 1
ATOM 1292 C C . GLY A 1 172 ? -11.461 -8.256 5.826 1.00 98.44 172 GLY A C 1
ATOM 1293 O O . GLY A 1 172 ? -11.514 -8.659 4.665 1.00 98.44 172 GLY A O 1
ATOM 1294 N N . ASN A 1 173 ? -12.501 -7.725 6.450 1.00 98.12 173 ASN A N 1
ATOM 1295 C CA . ASN A 1 173 ? -13.820 -7.533 5.869 1.00 98.12 173 ASN A CA 1
ATOM 1296 C C . ASN A 1 173 ? -14.470 -6.270 6.468 1.00 98.12 173 ASN A C 1
ATOM 1298 O O . ASN A 1 173 ? -13.800 -5.424 7.064 1.00 98.12 173 ASN A O 1
ATOM 1302 N N . GLU A 1 174 ? -15.785 -6.135 6.328 1.00 98.12 174 GLU A N 1
ATOM 1303 C CA . GLU A 1 174 ? -16.543 -5.005 6.872 1.00 98.12 174 GLU A CA 1
ATOM 1304 C C . GLU A 1 174 ? -16.431 -4.849 8.398 1.00 98.12 174 GLU A C 1
ATOM 1306 O O . GLU A 1 174 ? -16.372 -3.728 8.897 1.00 98.12 174 GLU A O 1
ATOM 1311 N N . GLN A 1 175 ? -16.323 -5.950 9.145 1.00 98.31 175 GLN A N 1
ATOM 1312 C CA . GLN A 1 175 ? -16.084 -5.893 10.587 1.00 98.31 175 GLN A CA 1
ATOM 1313 C C . GLN A 1 175 ? -14.702 -5.300 10.881 1.00 98.31 175 GLN A C 1
ATOM 1315 O O . GLN A 1 175 ? -14.567 -4.447 11.754 1.00 98.31 175 GLN A O 1
ATOM 1320 N N . THR A 1 176 ? -13.680 -5.701 10.119 1.00 98.75 176 THR A N 1
ATOM 1321 C CA . THR A 1 176 ? -12.326 -5.139 10.231 1.00 98.75 176 THR A CA 1
ATOM 1322 C C . THR A 1 176 ? -12.313 -3.644 9.913 1.00 98.75 176 THR A C 1
ATOM 1324 O O . THR A 1 176 ? -11.656 -2.881 10.614 1.00 98.75 176 THR A O 1
ATOM 1327 N N . ARG A 1 177 ? -13.071 -3.196 8.901 1.00 98.56 177 ARG A N 1
ATOM 1328 C CA . ARG A 1 177 ? -13.259 -1.765 8.602 1.00 98.56 177 ARG A CA 1
ATOM 1329 C C . ARG A 1 177 ? -13.794 -1.023 9.819 1.00 98.56 177 ARG A C 1
ATOM 1331 O O . ARG A 1 177 ? -13.218 -0.010 10.210 1.00 98.56 177 ARG A O 1
ATOM 1338 N N . ASP A 1 178 ? -14.888 -1.510 10.397 1.00 98.50 178 ASP A N 1
ATOM 1339 C CA . ASP A 1 178 ? -15.538 -0.846 11.528 1.00 98.50 178 ASP A CA 1
ATOM 1340 C C . ASP A 1 178 ? -14.627 -0.813 12.757 1.00 98.50 178 ASP A C 1
ATOM 1342 O O . ASP A 1 178 ? -14.593 0.187 13.480 1.00 98.50 178 ASP A O 1
ATOM 1346 N N . GLU A 1 179 ? -13.831 -1.866 12.941 1.00 98.38 179 GLU A N 1
ATOM 1347 C CA . GLU A 1 179 ? -12.797 -1.924 13.962 1.00 98.38 179 GLU A CA 1
ATOM 1348 C C . GLU A 1 179 ? -11.721 -0.855 13.724 1.00 98.38 179 GLU A C 1
ATOM 1350 O O . GLU A 1 179 ? -11.471 -0.052 14.621 1.00 98.38 179 GLU A O 1
ATOM 1355 N N . ILE A 1 180 ? -11.149 -0.750 12.518 1.00 98.56 180 ILE A N 1
ATOM 1356 C CA . ILE A 1 180 ? -10.159 0.290 12.185 1.00 98.56 180 ILE A CA 1
ATOM 1357 C C . ILE A 1 180 ? -10.740 1.683 12.448 1.00 98.56 180 ILE A C 1
ATOM 1359 O O . ILE A 1 180 ? -10.101 2.485 13.128 1.00 98.56 180 ILE A O 1
ATOM 1363 N N . VAL A 1 181 ? -11.962 1.963 11.973 1.00 98.25 181 VAL A N 1
ATOM 1364 C CA . VAL A 1 181 ? -12.639 3.255 12.190 1.00 98.25 181 VAL A CA 1
ATOM 1365 C C . VAL A 1 181 ? -12.757 3.568 13.678 1.00 98.25 181 VAL A C 1
ATOM 1367 O O . VAL A 1 181 ? -12.457 4.686 14.090 1.00 98.25 181 VAL A O 1
ATOM 1370 N N . SER A 1 182 ? -13.153 2.589 14.496 1.00 97.50 182 SER A N 1
ATOM 1371 C CA . SER A 1 182 ? -13.318 2.793 15.941 1.00 97.50 182 SER A CA 1
ATOM 1372 C C . SER A 1 182 ? -12.006 3.092 16.672 1.00 97.50 182 SER A C 1
ATOM 1374 O O . SER A 1 182 ? -12.024 3.662 17.760 1.00 97.50 182 SER A O 1
ATOM 1376 N N . ARG A 1 183 ? -10.867 2.737 16.067 1.00 96.69 183 ARG A N 1
ATOM 1377 C CA . ARG A 1 183 ? -9.537 2.856 16.670 1.00 96.69 183 ARG A CA 1
ATOM 1378 C C . ARG A 1 183 ? -8.679 3.972 16.063 1.00 96.69 183 ARG A C 1
ATOM 1380 O O . ARG A 1 183 ? -7.570 4.206 16.542 1.00 96.69 183 ARG A O 1
ATOM 1387 N N . LEU A 1 184 ? -9.189 4.709 15.070 1.00 95.06 184 LEU A N 1
ATOM 1388 C CA . LEU A 1 184 ? -8.475 5.796 14.377 1.00 95.06 184 LEU A CA 1
ATOM 1389 C C . LEU A 1 184 ? -7.899 6.865 15.314 1.00 95.06 184 LEU A C 1
ATOM 1391 O O . LEU A 1 184 ? -6.859 7.440 15.006 1.00 95.06 184 LEU A O 1
ATOM 1395 N N . ASP A 1 185 ? -8.539 7.148 16.449 1.00 92.12 185 ASP A N 1
ATOM 1396 C CA . ASP A 1 185 ? -8.042 8.142 17.411 1.00 92.12 185 ASP A CA 1
ATOM 1397 C C . ASP A 1 185 ? -6.694 7.763 18.041 1.00 92.12 185 ASP A C 1
ATOM 1399 O O . ASP A 1 185 ? -5.972 8.655 18.479 1.00 92.12 185 ASP A O 1
ATOM 1403 N N . SER A 1 186 ? -6.350 6.472 18.045 1.00 94.31 186 SER A N 1
ATOM 1404 C CA . SER A 1 186 ? -5.085 5.942 18.568 1.00 94.31 186 SER A CA 1
ATOM 1405 C C . SER A 1 186 ? -3.993 5.784 17.504 1.00 94.31 186 SER A C 1
ATOM 1407 O O . SER A 1 186 ? -2.881 5.373 17.824 1.00 94.31 186 SER A O 1
ATOM 1409 N N . ILE A 1 187 ? -4.299 6.105 16.239 1.00 94.50 187 ILE A N 1
ATOM 1410 C CA . ILE A 1 187 ? -3.345 6.076 15.126 1.00 94.50 187 ILE A CA 1
ATOM 1411 C C . ILE A 1 187 ? -2.884 7.510 14.850 1.00 94.50 187 ILE A C 1
ATOM 1413 O O . ILE A 1 187 ? -3.519 8.264 14.105 1.00 94.50 187 ILE A O 1
ATOM 1417 N N . GLU A 1 188 ? -1.784 7.886 15.488 1.00 91.06 188 GLU A N 1
ATOM 1418 C CA . GLU A 1 188 ? -1.193 9.223 15.469 1.00 91.06 188 GLU A CA 1
ATOM 1419 C C . GLU A 1 188 ? -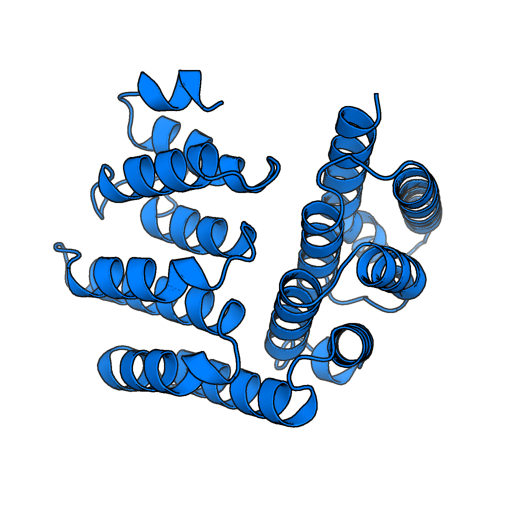0.192 9.393 14.324 1.00 91.06 188 GLU A C 1
ATOM 1421 O O . GLU A 1 188 ? -0.115 10.460 13.715 1.00 91.06 188 GLU A O 1
ATOM 1426 N N . ASN A 1 189 ? 0.555 8.339 13.975 1.00 92.62 189 ASN A N 1
ATOM 1427 C CA . ASN A 1 189 ? 1.509 8.416 12.871 1.00 92.62 189 ASN A CA 1
ATOM 1428 C C . ASN A 1 189 ? 0.777 8.611 11.533 1.00 92.62 189 ASN A C 1
ATOM 1430 O O . ASN A 1 189 ? -0.028 7.774 11.123 1.00 92.62 189 ASN A O 1
ATOM 1434 N N . ALA A 1 190 ? 1.112 9.687 10.816 1.00 92.62 190 ALA A N 1
ATOM 1435 C CA . ALA A 1 190 ? 0.448 10.066 9.570 1.00 92.62 190 ALA A CA 1
ATOM 1436 C C . ALA A 1 190 ? 0.520 8.991 8.470 1.00 92.62 190 ALA A C 1
ATOM 1438 O O . ALA A 1 190 ? -0.463 8.783 7.762 1.00 92.62 190 ALA A O 1
ATOM 1439 N N . ALA A 1 191 ? 1.643 8.278 8.332 1.00 94.06 191 ALA A N 1
ATOM 1440 C CA . ALA A 1 191 ? 1.790 7.221 7.332 1.00 94.06 191 ALA A CA 1
ATOM 1441 C C . ALA A 1 191 ? 0.940 5.990 7.684 1.00 94.06 191 ALA A C 1
ATOM 1443 O O . ALA A 1 191 ? 0.277 5.418 6.819 1.00 94.06 191 ALA A O 1
ATOM 1444 N N . VAL A 1 192 ? 0.892 5.614 8.964 1.00 96.50 192 VAL A N 1
ATOM 1445 C CA . VAL A 1 192 ? 0.034 4.517 9.439 1.00 96.50 192 VAL A CA 1
ATOM 1446 C C . VAL A 1 192 ? -1.446 4.897 9.309 1.00 96.50 192 VAL A C 1
ATOM 1448 O O . VAL A 1 192 ? -2.249 4.099 8.825 1.00 96.50 192 VAL A O 1
ATOM 1451 N N . ARG A 1 193 ? -1.807 6.144 9.642 1.00 95.69 193 ARG A N 1
ATOM 1452 C CA . ARG A 1 193 ? -3.164 6.697 9.494 1.00 95.69 193 ARG A CA 1
ATOM 1453 C C . ARG A 1 193 ? -3.604 6.747 8.031 1.00 95.69 193 ARG A C 1
ATOM 1455 O O . ARG A 1 193 ? -4.741 6.394 7.723 1.00 95.69 193 ARG A O 1
ATOM 1462 N N . PHE A 1 194 ? -2.702 7.120 7.122 1.00 95.94 194 PHE A N 1
ATOM 1463 C CA . PHE A 1 194 ? -2.939 7.084 5.679 1.00 95.94 194 PHE A CA 1
ATOM 1464 C C . PHE A 1 194 ? -3.291 5.671 5.201 1.00 95.94 194 PHE A C 1
ATOM 1466 O O . PHE A 1 194 ? -4.299 5.484 4.521 1.00 95.94 194 PHE A O 1
ATOM 1473 N N . VAL A 1 195 ? -2.520 4.660 5.608 1.00 97.88 195 VAL A N 1
ATOM 1474 C CA . VAL A 1 195 ? -2.800 3.265 5.235 1.00 97.88 195 VAL A CA 1
ATOM 1475 C C . VAL A 1 195 ? -4.090 2.758 5.880 1.00 97.88 195 VAL A C 1
ATOM 1477 O O . VAL A 1 195 ? -4.862 2.071 5.217 1.00 97.88 195 VAL A O 1
ATOM 1480 N N . ALA A 1 196 ? -4.380 3.128 7.130 1.00 98.19 196 ALA A N 1
ATOM 1481 C CA . ALA A 1 196 ? -5.654 2.805 7.773 1.00 98.19 196 ALA A CA 1
ATOM 1482 C C . ALA A 1 196 ? -6.848 3.379 6.984 1.00 98.19 196 ALA A C 1
ATOM 1484 O O . ALA A 1 196 ? -7.838 2.680 6.767 1.00 98.19 196 ALA A O 1
ATOM 1485 N N . ALA A 1 197 ? -6.731 4.612 6.477 1.00 98.00 197 ALA A N 1
ATOM 1486 C CA . ALA A 1 197 ? -7.729 5.214 5.596 1.00 98.00 197 ALA A CA 1
ATOM 1487 C C . ALA A 1 197 ? -7.913 4.403 4.299 1.00 98.00 197 ALA A C 1
ATOM 1489 O O . ALA A 1 197 ? -9.040 4.105 3.903 1.00 98.00 197 ALA A O 1
ATOM 1490 N N . GLN A 1 198 ? -6.816 4.002 3.650 1.00 98.00 198 GLN A N 1
ATOM 1491 C CA . GLN A 1 198 ? -6.866 3.176 2.438 1.00 98.00 198 GLN A CA 1
ATOM 1492 C C . GLN A 1 198 ? -7.476 1.790 2.692 1.00 98.00 198 GLN A C 1
ATOM 1494 O O . GLN A 1 198 ? -8.255 1.304 1.874 1.00 98.00 198 GLN A O 1
ATOM 1499 N N . ALA A 1 199 ? -7.182 1.174 3.839 1.00 98.50 199 ALA A N 1
ATOM 1500 C CA . ALA A 1 199 ? -7.788 -0.089 4.243 1.00 98.50 199 ALA A CA 1
ATOM 1501 C C . ALA A 1 199 ? -9.310 0.050 4.413 1.00 98.50 199 ALA A C 1
ATOM 1503 O O . ALA A 1 199 ? -10.060 -0.773 3.893 1.00 98.50 199 ALA A O 1
ATOM 1504 N N . ILE A 1 200 ? -9.783 1.124 5.061 1.00 98.62 200 ILE A N 1
ATOM 1505 C CA . ILE A 1 200 ? -11.221 1.426 5.182 1.00 98.62 200 ILE A CA 1
ATOM 1506 C C . ILE A 1 200 ? -11.876 1.530 3.800 1.00 98.62 200 ILE A C 1
ATOM 1508 O O . ILE A 1 200 ? -12.950 0.967 3.582 1.00 98.62 200 ILE A O 1
ATOM 1512 N N . ASP A 1 201 ? -11.225 2.218 2.862 1.00 98.12 201 ASP A N 1
ATOM 1513 C CA . ASP A 1 201 ? -11.704 2.369 1.487 1.00 98.12 201 ASP A CA 1
ATOM 1514 C C . ASP A 1 201 ? -11.847 1.021 0.774 1.00 98.12 201 ASP A C 1
ATOM 1516 O O . ASP A 1 201 ? -12.914 0.686 0.251 1.00 98.12 201 ASP A O 1
ATOM 1520 N N . ARG A 1 202 ? -10.786 0.208 0.831 1.00 97.88 202 ARG A N 1
ATOM 1521 C CA . ARG A 1 202 ? -10.725 -1.126 0.226 1.00 97.88 202 ARG A CA 1
ATOM 1522 C C . ARG A 1 202 ? -11.791 -2.074 0.769 1.00 97.88 202 ARG A C 1
ATOM 1524 O O . ARG A 1 202 ? -12.323 -2.893 0.014 1.00 97.88 202 ARG A O 1
ATOM 1531 N N . LEU A 1 203 ? -12.083 -1.970 2.062 1.00 98.19 203 LEU A N 1
ATOM 1532 C CA . LEU A 1 203 ? -13.086 -2.763 2.772 1.00 98.19 203 LEU A CA 1
ATOM 1533 C C . LEU A 1 203 ? -14.512 -2.189 2.630 1.00 98.19 203 LEU A C 1
ATOM 1535 O O . LEU A 1 203 ? -15.451 -2.717 3.223 1.00 98.19 203 LEU A O 1
ATOM 1539 N N . SER A 1 204 ? -14.691 -1.127 1.833 1.00 97.88 204 SER A N 1
ATOM 1540 C CA . SER A 1 204 ? -15.982 -0.468 1.573 1.00 97.88 204 SER A CA 1
ATOM 1541 C C . SER A 1 204 ? -16.294 -0.339 0.069 1.00 97.88 204 SER A C 1
ATOM 1543 O O . SER A 1 204 ? -16.581 0.765 -0.417 1.00 97.88 204 SER A O 1
ATOM 1545 N N . PRO A 1 205 ? -16.266 -1.437 -0.716 1.00 96.19 205 PRO A N 1
ATOM 1546 C CA . PRO A 1 205 ? -16.450 -1.371 -2.170 1.00 96.19 205 PRO A CA 1
ATOM 1547 C C . PRO A 1 205 ? -17.844 -0.877 -2.585 1.00 96.19 205 PRO A C 1
ATOM 1549 O O . PRO A 1 205 ? -17.995 -0.341 -3.677 1.00 96.19 205 PRO A O 1
ATOM 1552 N N . LYS A 1 206 ? -18.848 -1.020 -1.711 1.00 96.56 206 LYS A N 1
ATOM 1553 C CA . LYS A 1 206 ? -20.229 -0.544 -1.908 1.00 96.56 206 LYS A CA 1
ATOM 1554 C C . LYS A 1 206 ? -20.551 0.720 -1.097 1.00 96.56 206 LYS A C 1
ATOM 1556 O O . LYS A 1 206 ? -21.710 1.076 -0.937 1.00 96.56 206 LYS A O 1
ATOM 1561 N N . GLY A 1 207 ? -19.526 1.374 -0.548 1.00 97.00 207 GLY A N 1
ATOM 1562 C CA . GLY A 1 207 ? -19.708 2.424 0.450 1.00 97.00 207 GLY A CA 1
ATOM 1563 C C . GLY A 1 207 ? -20.075 1.874 1.833 1.00 97.00 207 GLY A C 1
ATOM 1564 O O . GLY A 1 207 ? -20.169 0.664 2.027 1.00 97.00 207 GLY A O 1
ATOM 1565 N N . ALA A 1 208 ? -20.203 2.771 2.813 1.00 97.38 208 ALA A N 1
ATOM 1566 C CA . ALA A 1 208 ? -20.530 2.431 4.200 1.00 97.38 208 ALA A CA 1
ATOM 1567 C C . ALA A 1 208 ? -21.024 3.679 4.957 1.00 97.38 208 ALA A C 1
ATOM 1569 O O . ALA A 1 208 ? -20.220 4.427 5.513 1.00 97.38 208 ALA A O 1
ATOM 1570 N N . LYS A 1 209 ? -22.345 3.915 4.990 1.00 96.75 209 LYS A N 1
ATOM 1571 C CA . LYS A 1 209 ? -22.950 5.129 5.587 1.00 96.75 209 LYS A CA 1
ATOM 1572 C C . LYS A 1 209 ? -22.521 5.358 7.043 1.00 96.75 209 LYS A C 1
ATOM 1574 O O . LYS A 1 209 ? -22.049 6.437 7.378 1.00 96.75 209 LYS A O 1
ATOM 1579 N N . THR A 1 210 ? -22.563 4.319 7.876 1.00 96.50 210 THR A N 1
ATOM 1580 C CA . THR A 1 210 ? -22.132 4.413 9.282 1.00 96.50 210 THR A CA 1
ATOM 1581 C C . THR A 1 210 ? -20.640 4.730 9.422 1.00 96.50 210 THR A C 1
ATOM 1583 O O . THR A 1 210 ? -20.244 5.469 10.322 1.00 96.50 210 THR A O 1
ATOM 1586 N N . ALA A 1 211 ? -19.789 4.213 8.529 1.00 97.56 211 ALA A N 1
ATOM 1587 C CA . ALA A 1 211 ? -18.372 4.566 8.528 1.00 97.56 211 ALA A CA 1
ATOM 1588 C C . ALA A 1 211 ? -18.162 6.028 8.099 1.00 97.56 211 ALA A C 1
ATOM 1590 O O . ALA A 1 211 ? -17.351 6.714 8.709 1.00 97.56 211 ALA A O 1
ATOM 1591 N N . VAL A 1 212 ? -18.921 6.528 7.115 1.00 98.06 212 VAL A N 1
ATOM 1592 C CA . VAL A 1 212 ? -18.902 7.944 6.696 1.00 98.06 212 VAL A CA 1
ATOM 1593 C C . VAL A 1 212 ? -19.241 8.867 7.863 1.00 98.06 212 VAL A C 1
ATOM 1595 O O . VAL A 1 212 ? -18.487 9.797 8.132 1.00 98.06 212 VAL A O 1
ATOM 1598 N N . GLU A 1 213 ? -20.323 8.586 8.592 1.00 97.81 213 GLU A N 1
ATOM 1599 C CA . GLU A 1 213 ? -20.743 9.378 9.757 1.00 97.81 213 GLU A CA 1
ATOM 1600 C C . GLU A 1 213 ? -19.650 9.431 10.833 1.00 97.81 213 GLU A C 1
ATOM 1602 O O . GLU A 1 213 ? -19.320 10.501 11.347 1.00 97.81 213 GLU A O 1
ATOM 1607 N N . ARG A 1 214 ? -19.032 8.283 11.136 1.00 97.56 214 ARG A N 1
ATOM 1608 C CA . ARG A 1 214 ? -17.939 8.195 12.115 1.00 97.56 214 ARG A CA 1
ATOM 1609 C C . ARG A 1 214 ? -16.678 8.918 11.652 1.00 97.56 214 ARG A C 1
ATOM 1611 O O . ARG A 1 214 ? -16.070 9.632 12.445 1.00 97.56 214 ARG A O 1
ATOM 1618 N N . LEU A 1 215 ? -16.290 8.757 10.386 1.00 97.50 215 LEU A N 1
ATOM 1619 C CA . LEU A 1 215 ? -15.155 9.474 9.806 1.00 97.50 215 LEU A CA 1
ATOM 1620 C C . LEU A 1 215 ? -15.381 10.984 9.881 1.00 97.50 215 LEU A C 1
ATOM 1622 O O . LEU A 1 215 ? -14.489 11.697 10.337 1.00 97.50 215 LEU A O 1
ATOM 1626 N N . ASN A 1 216 ? -16.574 11.462 9.519 1.00 97.25 216 ASN A N 1
ATOM 1627 C CA . ASN A 1 216 ? -16.914 12.878 9.610 1.00 97.25 216 ASN A CA 1
ATOM 1628 C C . ASN A 1 216 ? -16.806 13.392 11.053 1.00 97.25 216 ASN A C 1
ATOM 1630 O O . ASN A 1 216 ? -16.163 14.411 11.291 1.00 97.25 216 ASN A O 1
ATOM 1634 N N . ALA A 1 217 ? -17.345 12.653 12.027 1.00 96.75 217 ALA A N 1
ATOM 1635 C CA . ALA A 1 217 ? -17.250 13.025 13.438 1.00 96.75 217 ALA A CA 1
ATOM 1636 C C . ALA A 1 217 ? -15.792 13.123 13.932 1.00 96.75 217 ALA A C 1
ATOM 1638 O O . ALA A 1 217 ? -15.446 14.061 14.651 1.00 96.75 217 ALA A O 1
ATOM 1639 N N . ILE A 1 218 ? -14.921 12.192 13.523 1.00 94.94 218 ILE A N 1
ATOM 1640 C CA . ILE A 1 218 ? -13.482 12.226 13.846 1.00 94.94 218 ILE A CA 1
ATOM 1641 C C . ILE A 1 218 ? -12.818 13.460 13.222 1.00 94.94 218 ILE A C 1
ATOM 1643 O O . ILE A 1 218 ? -12.094 14.183 13.906 1.00 94.94 218 ILE A O 1
ATOM 1647 N N . ILE A 1 219 ? -13.093 13.726 11.946 1.00 94.75 219 ILE A N 1
ATOM 1648 C CA . ILE A 1 219 ? -12.527 14.857 11.203 1.00 94.75 219 ILE A CA 1
ATOM 1649 C C . ILE A 1 219 ? -12.961 16.194 11.821 1.00 94.75 219 ILE A C 1
ATOM 1651 O O . ILE A 1 219 ? -12.137 17.086 12.021 1.00 94.75 219 ILE A O 1
ATOM 1655 N N . GLU A 1 220 ? -14.243 16.346 12.158 1.00 95.00 220 GLU A N 1
ATOM 1656 C CA . GLU A 1 220 ? -14.770 17.552 12.806 1.00 95.00 220 GLU A CA 1
ATOM 1657 C C . GLU A 1 220 ? -14.192 17.756 14.208 1.00 95.00 220 GLU A C 1
ATOM 1659 O O . GLU A 1 220 ? -13.878 18.886 14.592 1.00 95.00 220 GLU A O 1
ATOM 1664 N N . LYS A 1 221 ? -14.028 16.670 14.973 1.00 93.75 221 LYS A N 1
ATOM 1665 C CA . LYS A 1 221 ? -13.365 16.696 16.280 1.00 93.75 221 LYS A CA 1
ATOM 1666 C C . LYS A 1 221 ? -11.919 17.178 16.144 1.00 93.75 221 LYS A C 1
ATOM 1668 O O . LYS A 1 221 ? -11.515 18.084 16.869 1.00 93.75 221 LYS A O 1
ATOM 1673 N N . ASN A 1 222 ? -11.155 16.621 15.207 1.00 91.94 222 ASN A N 1
ATOM 1674 C CA . ASN A 1 222 ? -9.750 16.978 15.004 1.00 91.94 222 ASN A CA 1
ATOM 1675 C C . ASN A 1 222 ? -9.573 18.393 14.451 1.00 91.94 222 ASN A C 1
ATOM 1677 O O . ASN A 1 222 ? -8.642 19.081 14.852 1.00 91.94 222 ASN A O 1
ATOM 1681 N N . ALA A 1 223 ? -10.485 18.873 13.604 1.00 90.88 223 ALA A N 1
ATOM 1682 C CA . ALA A 1 223 ? -10.466 20.253 13.118 1.00 90.88 223 ALA A CA 1
ATOM 1683 C C . ALA A 1 223 ? -10.614 21.296 14.244 1.00 90.88 223 ALA A C 1
ATOM 1685 O O . ALA A 1 223 ? -10.167 22.430 14.092 1.00 90.88 223 ALA A O 1
ATOM 1686 N N . LYS A 1 224 ? -11.230 20.915 15.372 1.00 91.88 224 LYS A N 1
ATOM 1687 C CA . LYS A 1 224 ? -11.362 21.744 16.584 1.00 91.88 224 LYS A CA 1
ATOM 1688 C C . LYS A 1 224 ? -10.208 21.540 17.577 1.00 91.88 224 LYS A C 1
ATOM 1690 O O . LYS A 1 224 ? -10.165 22.222 18.598 1.00 91.88 224 LYS A O 1
ATOM 1695 N N . SER A 1 225 ? -9.302 20.599 17.310 1.00 88.25 225 SER A N 1
ATOM 1696 C CA . SER A 1 225 ? -8.140 20.326 18.155 1.00 88.25 225 SER A CA 1
ATOM 1697 C C . SER A 1 225 ? -7.096 21.441 18.022 1.00 88.25 225 SER A C 1
ATOM 1699 O O . SER A 1 225 ? -6.888 21.950 16.919 1.00 88.25 225 SER A O 1
ATOM 1701 N N . PRO A 1 226 ? -6.375 21.800 19.101 1.00 87.81 226 PRO A N 1
ATOM 1702 C CA . PRO A 1 226 ? -5.185 22.645 18.987 1.00 87.81 226 PRO A CA 1
ATOM 1703 C C . PRO A 1 226 ? -4.031 21.949 18.236 1.00 87.81 226 PRO A C 1
ATOM 1705 O O . PRO A 1 226 ? -3.116 22.623 17.765 1.00 87.81 226 PRO A O 1
ATOM 1708 N N . ASP A 1 227 ? -4.077 20.619 18.104 1.00 83.12 227 ASP A N 1
ATOM 1709 C CA . ASP A 1 227 ? -3.107 19.822 17.351 1.00 83.12 227 ASP A CA 1
ATOM 1710 C C . ASP A 1 227 ? -3.367 19.918 15.837 1.00 83.12 227 ASP A C 1
ATOM 1712 O O . ASP A 1 227 ? -4.237 19.243 15.274 1.00 83.12 227 ASP A O 1
ATOM 1716 N N . ARG A 1 228 ? -2.596 20.788 15.177 1.00 79.44 228 ARG A N 1
ATOM 1717 C CA . ARG A 1 228 ? -2.697 21.035 13.733 1.00 79.44 228 ARG A CA 1
ATOM 1718 C C . ARG A 1 228 ? -2.202 19.861 12.894 1.00 79.44 228 ARG A C 1
ATOM 1720 O O . ARG A 1 228 ? -2.732 19.656 11.802 1.00 79.44 228 ARG A O 1
ATOM 1727 N N . ASP A 1 229 ? -1.244 19.085 13.391 1.00 77.38 229 ASP A N 1
ATOM 1728 C CA . ASP A 1 229 ? -0.705 17.934 12.664 1.00 77.38 229 ASP A CA 1
ATOM 1729 C C . ASP A 1 229 ? -1.762 16.834 12.560 1.00 77.38 229 ASP A C 1
ATOM 1731 O O . ASP A 1 229 ? -1.942 16.230 11.498 1.00 77.38 229 ASP A O 1
ATOM 1735 N N . LYS A 1 230 ? -2.563 16.665 13.616 1.00 75.69 230 LYS A N 1
ATOM 1736 C CA . LYS A 1 230 ? -3.714 15.758 13.613 1.00 75.69 230 LYS A CA 1
ATOM 1737 C C . LYS A 1 230 ? -4.770 16.150 12.575 1.00 75.69 230 LYS A C 1
ATOM 1739 O O . LYS A 1 230 ? -5.255 15.291 11.842 1.00 75.69 230 LYS A O 1
ATOM 1744 N N . ALA A 1 231 ? -5.088 17.440 12.451 1.00 80.06 231 ALA A N 1
ATOM 1745 C CA . ALA A 1 231 ? -6.045 17.930 11.454 1.00 80.06 231 ALA A CA 1
ATOM 1746 C C . ALA A 1 231 ? -5.522 17.814 10.007 1.00 80.06 231 ALA A C 1
ATOM 1748 O O . ALA A 1 231 ? -6.291 17.520 9.088 1.00 80.06 231 ALA A O 1
ATOM 1749 N N . LEU A 1 232 ? -4.218 18.021 9.787 1.00 78.56 232 LEU A N 1
ATOM 1750 C CA . LEU A 1 232 ? -3.580 17.824 8.479 1.00 78.56 232 LEU A CA 1
ATOM 1751 C C . LEU A 1 232 ? -3.538 16.339 8.087 1.00 78.56 232 LEU A C 1
ATOM 1753 O O . LEU A 1 232 ? -3.778 15.997 6.926 1.00 78.56 232 LEU A O 1
ATOM 1757 N N . GLY A 1 233 ? -3.322 15.454 9.063 1.00 82.00 233 GLY A N 1
ATOM 1758 C CA . GLY A 1 233 ? -3.336 13.999 8.891 1.00 82.00 233 GLY A CA 1
ATOM 1759 C C . GLY A 1 233 ? -4.692 13.411 8.480 1.00 82.00 233 GLY A C 1
ATOM 1760 O O . GLY A 1 233 ? -4.753 12.251 8.076 1.00 82.00 233 GLY A O 1
ATOM 1761 N N . ASP A 1 234 ? -5.772 14.194 8.527 1.00 90.38 234 ASP A N 1
ATOM 1762 C CA . ASP A 1 234 ? -7.121 13.757 8.160 1.00 90.38 234 ASP A CA 1
ATOM 1763 C C . ASP A 1 234 ? -7.460 13.949 6.672 1.00 90.38 234 ASP A C 1
ATOM 1765 O O . ASP A 1 234 ? -8.518 13.502 6.221 1.00 90.38 234 ASP A O 1
ATOM 1769 N N . ALA A 1 235 ? -6.591 14.575 5.870 1.00 93.06 235 ALA A N 1
ATOM 1770 C CA . ALA A 1 235 ? -6.836 14.731 4.432 1.00 93.06 235 ALA A CA 1
ATOM 1771 C C . ALA A 1 235 ? -7.146 13.394 3.710 1.00 93.06 235 ALA A C 1
ATOM 1773 O O . ALA A 1 235 ? -8.119 13.349 2.949 1.00 93.06 235 ALA A O 1
ATOM 1774 N N . PRO A 1 236 ? -6.431 12.281 3.975 1.00 94.88 236 PRO A N 1
ATOM 1775 C CA . PRO A 1 236 ? -6.774 10.974 3.415 1.00 94.88 236 PRO A CA 1
ATOM 1776 C C . PRO A 1 236 ? -8.140 10.466 3.894 1.00 94.88 236 PRO A C 1
ATOM 1778 O O . PRO A 1 236 ? -8.902 9.929 3.092 1.00 94.88 236 PRO A O 1
ATOM 1781 N N . LEU A 1 237 ? -8.490 10.687 5.169 1.00 96.25 237 LEU A N 1
ATOM 1782 C CA . LEU A 1 237 ? -9.787 10.285 5.725 1.00 96.25 237 LEU A CA 1
ATOM 1783 C C . LEU A 1 237 ? -10.941 11.032 5.052 1.00 96.25 237 LEU A C 1
ATOM 1785 O O . LEU A 1 237 ? -11.935 10.402 4.703 1.00 96.25 237 LEU A O 1
ATOM 1789 N N . LYS A 1 238 ? -10.791 12.338 4.792 1.00 96.56 238 LYS A N 1
ATOM 1790 C CA . LYS A 1 238 ? -11.780 13.131 4.040 1.00 96.56 238 LYS A CA 1
ATOM 1791 C C . LYS A 1 238 ? -12.010 12.556 2.644 1.00 96.56 238 LYS A C 1
ATOM 1793 O O . LYS A 1 238 ? -13.150 12.357 2.236 1.00 96.56 238 LYS A O 1
ATOM 1798 N N . GLN A 1 239 ? -10.936 12.248 1.917 1.00 96.69 239 GLN A N 1
ATOM 1799 C CA . GLN A 1 239 ? -11.054 11.680 0.573 1.00 96.69 239 GLN A CA 1
ATOM 1800 C C . GLN A 1 239 ? -11.754 10.314 0.580 1.00 96.69 239 GLN A C 1
ATOM 1802 O O . GLN A 1 239 ? -12.595 10.052 -0.278 1.00 96.69 239 GLN A O 1
ATOM 1807 N N . VAL A 1 240 ? -11.414 9.452 1.541 1.00 97.62 240 VAL A N 1
ATOM 1808 C CA . VAL A 1 240 ? -12.053 8.140 1.720 1.00 97.62 240 VAL A CA 1
ATOM 1809 C C . VAL A 1 240 ? -13.529 8.315 2.062 1.00 97.62 240 VAL A C 1
ATOM 1811 O O . VAL A 1 240 ? -14.375 7.739 1.387 1.00 97.62 240 VAL A O 1
ATOM 1814 N N . MET A 1 241 ? -13.856 9.172 3.028 1.00 97.88 241 MET A N 1
ATOM 1815 C CA . MET A 1 241 ? -15.231 9.498 3.409 1.00 97.88 241 MET A CA 1
ATOM 1816 C C . MET A 1 241 ? -16.078 9.910 2.195 1.00 97.88 241 MET A C 1
ATOM 1818 O O . MET A 1 241 ? -17.150 9.342 1.989 1.00 97.88 241 MET A O 1
ATOM 1822 N N . TYR A 1 242 ? -15.581 10.814 1.342 1.00 97.56 242 TYR A N 1
ATOM 1823 C CA . TYR A 1 242 ? -16.298 11.216 0.126 1.00 97.56 242 TYR A CA 1
ATOM 1824 C C . TYR A 1 242 ? -16.495 10.063 -0.864 1.00 97.56 242 TYR A C 1
ATOM 1826 O O . TYR A 1 242 ? -17.575 9.931 -1.438 1.00 97.56 242 TYR A O 1
ATOM 1834 N N . ARG A 1 243 ? -15.496 9.189 -1.048 1.00 97.38 243 ARG A N 1
ATOM 1835 C CA . ARG A 1 243 ? -15.640 8.007 -1.917 1.00 97.38 243 ARG A CA 1
ATOM 1836 C C . ARG A 1 243 ? -16.667 7.018 -1.376 1.00 97.38 243 ARG A C 1
ATOM 1838 O O . ARG A 1 243 ? -17.496 6.528 -2.138 1.00 97.38 243 ARG A O 1
ATOM 1845 N N . LEU A 1 244 ? -16.648 6.747 -0.072 1.00 97.69 244 LEU A N 1
ATOM 1846 C CA . LEU A 1 244 ? -17.635 5.884 0.579 1.00 97.69 244 LEU A CA 1
ATOM 1847 C C . LEU A 1 244 ? -19.049 6.452 0.432 1.00 97.69 244 LEU A C 1
ATOM 1849 O O . LEU A 1 244 ? -19.977 5.700 0.133 1.00 97.69 244 LEU A O 1
ATOM 1853 N N . GLN A 1 245 ? -19.208 7.764 0.616 1.00 96.88 245 GLN A N 1
ATOM 1854 C CA . GLN A 1 245 ? -20.484 8.450 0.444 1.00 96.88 245 GLN A CA 1
ATOM 1855 C C . GLN A 1 245 ? -20.986 8.335 -0.999 1.00 96.88 245 GLN A C 1
ATOM 1857 O O . GLN A 1 245 ? -22.124 7.926 -1.203 1.00 96.88 245 GLN A O 1
ATOM 1862 N N . ALA A 1 246 ? -20.127 8.606 -1.986 1.00 96.50 246 ALA A N 1
ATOM 1863 C CA . ALA A 1 246 ? -20.475 8.515 -3.404 1.00 96.50 246 ALA A CA 1
ATOM 1864 C C . ALA A 1 246 ? -20.917 7.103 -3.830 1.00 96.50 246 ALA A C 1
ATOM 1866 O O . ALA A 1 246 ? -21.795 6.968 -4.671 1.00 96.50 246 ALA A O 1
ATOM 1867 N N . ARG A 1 247 ? -20.342 6.048 -3.238 1.00 95.25 247 ARG A N 1
ATOM 1868 C CA . ARG A 1 247 ? -20.728 4.649 -3.509 1.00 95.25 247 ARG A CA 1
ATOM 1869 C C . ARG A 1 247 ? -22.011 4.207 -2.799 1.00 95.25 247 ARG A C 1
ATOM 1871 O O . ARG A 1 247 ? -22.586 3.201 -3.190 1.00 95.25 247 ARG A O 1
ATOM 1878 N N . SER A 1 248 ? -22.413 4.916 -1.743 1.00 89.81 248 SER A N 1
ATOM 1879 C CA . SER A 1 248 ? -23.606 4.598 -0.938 1.00 89.81 248 SER A CA 1
ATOM 1880 C C . SER A 1 248 ? -24.892 5.252 -1.466 1.00 89.81 248 SER A C 1
ATOM 1882 O O . SER A 1 248 ? -25.940 5.108 -0.820 1.00 89.81 248 SER A O 1
ATOM 1884 N N . GLY A 1 249 ? -24.772 6.053 -2.531 1.00 69.12 249 GLY A N 1
ATOM 1885 C CA . GLY A 1 249 ? -25.860 6.771 -3.198 1.00 69.12 249 GLY A CA 1
ATOM 1886 C C . GLY A 1 249 ? -26.680 5.896 -4.130 1.00 69.12 249 GLY A C 1
ATOM 1887 O O . GLY A 1 249 ? -26.167 4.842 -4.564 1.00 69.12 249 GLY A O 1
#

Secondary structure (DSSP, 8-state):
-HHHHHH---HHHHHHHHHHGGGSPP-HHHHHHHHHHHHHS-TT-EETTTEEHHHHHHHHHHTT--TTHHHHHHHHHHH--S-HHHHHHHHHHHHHHHHHH--GGGHHHHHHHHHHH--HHHHHHHHHHHHHHHHHTT-HHHHHHHHH-HHHHSTTTHHHHHHHHHHHHHH--HHHHHHHHHHGGG--SHHHHHHHHHHHHHT-TT--HHHHHHHHHHHHHHHTSS-HHHHHTTHHHHHHHHHHHHHT-

Radius of gyration: 17.93 Å; chains: 1; bounding box: 47×41×45 Å

pLDDT: mean 96.07, std 4.05, range [69.12, 98.88]